Protein AF-0000000078754681 (afdb_homodimer)

Secondary structure (DSSP, 8-state):
-HHHHHHHHHGGGGGG-EEEEEEEEEEEEEETTEEEEEEEEEEEEEEEEEEEEETTTEEEEEEEEEEEEEETTT--EEEEEEEEEEEETTTTEEEEEEEETTTEEEEEEEEEEEETTEEEEEEEEETT-SSSSEEE-HHHHHHEEEEEEEEEEEEETTEEEEEEEEEEEETTEEEEEEEEEEEEEE-/-HHHHHHHHHGGGGGG-EEEEEEEEEEEEEETTEEEEEEEEEEEEEEEEEEEEETTTEEEEEEEEEEEEEETTT--EEEEEEEEEEEETTTTEEEEEEEETTTEEEEEEEEEEEETTEEEEEEEEETT-SSSSEEE-HHHHHHEEEEEEEEEEEEETTEEEEEEEEEEEETTEEEEEEEEEEEEEE-

Solvent-accessible surface area (backbone atoms only — not comparable to full-atom values): 18554 Å² total; per-residue (Å²): 107,74,62,59,51,44,40,65,66,44,44,83,53,37,79,62,54,42,44,31,39,30,68,67,26,55,44,71,42,87,43,100,90,45,74,48,79,43,55,24,34,35,40,38,40,26,42,88,71,47,71,37,70,49,82,87,73,45,56,30,32,30,32,36,37,39,40,44,31,20,33,63,89,78,59,47,73,77,46,54,38,37,37,36,45,36,37,25,76,92,79,53,39,26,38,39,37,42,37,38,68,75,51,39,36,40,32,23,42,38,39,63,47,76,58,89,69,31,35,38,36,41,35,40,21,29,48,86,35,80,32,33,15,57,40,31,33,65,66,34,59,73,49,47,24,64,46,32,36,38,36,40,38,39,35,48,75,60,34,37,34,38,41,38,34,40,22,25,32,39,91,89,35,72,60,40,75,43,65,48,48,42,53,26,32,58,112,107,74,62,59,50,44,40,65,66,44,44,84,54,39,78,63,52,42,45,31,40,27,66,69,26,57,44,70,42,89,43,100,90,46,76,47,79,44,56,25,34,36,40,37,40,27,43,87,72,47,70,37,71,48,84,87,74,44,57,30,31,31,32,37,37,39,38,43,31,21,32,63,90,78,60,48,74,79,45,54,37,37,38,35,44,33,35,26,75,92,79,53,39,26,37,40,37,41,39,40,68,75,52,38,35,39,32,22,43,37,39,64,48,77,58,89,68,31,35,38,37,41,35,39,21,28,50,86,36,81,32,33,15,55,41,30,33,64,65,34,59,74,49,45,23,63,47,33,38,38,37,40,38,38,34,48,75,60,34,36,36,40,41,38,34,39,21,26,31,36,91,90,35,72,60,41,76,44,68,48,49,42,52,26,32,58,111

Sequence (374 aa):
MAESNDKEFFGPLYPLIGVWQGDNGMDVSPEPDGEEMSPYFETITIAPVGDATNAEEQTLVCVSYTQVVSRKSTGQVFHHQIGYFYFEKKTGEVLYSLTIPRAVSVLAKGKATVSGSKTEISVHADAADKNYGILESSFMSAKASTRAFDMKLNVDGDTMSYSMTTSVDIYGKKSFAHTDENSLKRKMAESNDKEFFGPLYPLIGVWQGDNGMDVSPEPDGEEMSPYFETITIAPVGDATNAEEQTLVCVSYTQVVSRKSTGQVFHHQIGYFYFEKKTGEVLYSLTIPRAVSVLAKGKATVSGSKTEISVHADAADKNYGILESSFMSAKASTRAFDMKLNVDGDTMSYSMTTSVDIYGKKSFAHTDENSLKRK

Foldseek 3Di:
DVLVVQCVQQPLCSLVAAKKKFFAWWFWDDDPVGTDIFTKIKIKHKHF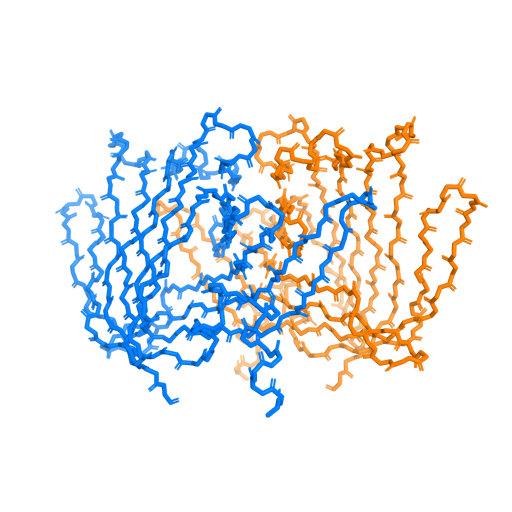DAWDDDPVPWIKGKIKMKMWIATPVPRHTDWIKIWMWIATPVVQKIWIWIDTPQFKIFIWIDHWDDDPQKIKTKTKAACPDPHGYMGGDPVCVVAKPWGMKIKIWMDHRFKIKMKIWTQIDHPNDGRDIGIIITMIGGD/DVLVVQCVQQPLCSLVAAKKKFFAWWFWDDDPVGTDIFTKIKIKHKHFDAWDDDPNPWIKGKIKMKMWIATPVPRHTDWIKIWMWIATPVVQKIWIWIDTPQFKIFIWIDHWDDDPQKIKTKTKAACPDPHGYMGGDPVCVVAKPWGMKIKIWMDHRFKIKMKIWTQIDHPNDGRDIGIIITMIGGD

Nearest PDB structures (foldseek):
  3ia8-assembly1_A  TM=8.419E-01  e=2.486E-06  Homo sapiens
  2y0k-assembly1_A  TM=2.309E-01  e=1.081E+00  Pseudomonas aeruginosa PAO1
  3ia8-assembly1_A  TM=8.418E-01  e=2.438E-06  Homo sapiens
  3szd-assembly2_A  TM=2.457E-01  e=7.430E-01  Pseudomonas aeruginosa
  2y0k-assembly1_A  TM=2.311E-01  e=1.231E+00  Pseudomonas aeruginosa PAO1

Organism: Turneriella parva (strain ATCC BAA-1111 / DSM 21527 / NCTC 11395 / H) (NCBI:txid869212)

Radius of gyration: 20.2 Å; Cα contacts (8 Å, |Δi|>4): 1062; chains: 2; bounding box: 53×46×46 Å

InterPro domains:
  IPR012674 Calycin [G3DSA:2.40.128.20] (7-187)
  IPR012674 Calycin [SSF50814] (9-186)
  IPR014878 THAP4-like, heme-binding domain [PF08768] (11-186)

Structure (mmCIF, N/CA/C/O backbone):
data_AF-0000000078754681-model_v1
#
loop_
_entity.id
_entity.type
_entity.pdbx_description
1 polymer 'THAP4-like heme-binding beta-barrel domain-containing protein'
#
loop_
_atom_site.group_PDB
_atom_site.id
_atom_site.type_symbol
_atom_site.label_atom_id
_atom_site.label_alt_id
_atom_site.label_comp_id
_atom_site.label_asym_id
_atom_site.label_entity_id
_atom_site.label_seq_id
_atom_site.pdbx_PDB_ins_code
_atom_site.Cartn_x
_atom_site.Cartn_y
_atom_site.Cartn_z
_atom_site.occupancy
_atom_site.B_iso_or_equiv
_atom_site.auth_seq_id
_atom_site.auth_comp_id
_atom_site.auth_asym_id
_atom_site.auth_atom_id
_atom_site.pdbx_PDB_model_num
ATOM 1 N N . MET A 1 1 ? 27.781 0.712 16.672 1 45.44 1 MET A N 1
ATOM 2 C CA . MET A 1 1 ? 28.156 0.209 15.352 1 45.44 1 MET A CA 1
ATOM 3 C C . MET A 1 1 ? 26.906 -0.102 14.531 1 45.44 1 MET A C 1
ATOM 5 O O . MET A 1 1 ? 26.781 0.361 13.391 1 45.44 1 MET A O 1
ATOM 9 N N . ALA A 1 2 ? 25.938 -0.982 14.914 1 60 2 ALA A N 1
ATOM 10 C CA . ALA A 1 2 ? 24.719 -1.343 14.188 1 60 2 ALA A CA 1
ATOM 11 C C . ALA A 1 2 ? 23.875 -0.107 13.883 1 60 2 ALA A C 1
ATOM 13 O O . ALA A 1 2 ? 23.422 0.076 12.75 1 60 2 ALA A O 1
ATOM 14 N N . GLU A 1 3 ? 23.922 0.791 14.875 1 74.12 3 GLU A N 1
ATOM 15 C CA . GLU A 1 3 ? 23.125 2.008 14.703 1 74.12 3 GLU A CA 1
ATOM 16 C C . GLU A 1 3 ? 23.75 2.912 13.633 1 74.12 3 GLU A C 1
ATOM 18 O O . GLU A 1 3 ? 23.031 3.486 12.812 1 74.12 3 GLU A O 1
ATOM 23 N N . SER A 1 4 ? 25.031 3.107 13.703 1 77 4 SER A N 1
ATOM 24 C CA . SER A 1 4 ? 25.703 3.955 12.727 1 77 4 SER A CA 1
ATOM 25 C C . SER A 1 4 ? 25.531 3.408 11.312 1 77 4 SER A C 1
ATOM 27 O O . SER A 1 4 ? 25.328 4.172 10.367 1 77 4 SER A O 1
ATOM 29 N N . ASN A 1 5 ? 25.547 2.174 11.227 1 86.12 5 ASN A N 1
ATOM 30 C CA . ASN A 1 5 ? 25.375 1.53 9.93 1 86.12 5 ASN A CA 1
ATOM 31 C C . ASN A 1 5 ? 23.953 1.704 9.398 1 86.12 5 ASN A C 1
ATOM 33 O O . ASN A 1 5 ? 23.75 1.947 8.203 1 86.12 5 ASN A O 1
ATOM 37 N N . ASP A 1 6 ? 23.047 1.679 10.32 1 90.62 6 ASP A N 1
ATOM 38 C CA . ASP A 1 6 ? 21.656 1.87 9.906 1 90.62 6 ASP A CA 1
ATOM 39 C C . ASP A 1 6 ? 21.406 3.312 9.477 1 90.62 6 ASP A C 1
ATOM 41 O O . ASP A 1 6 ? 20.703 3.555 8.492 1 90.62 6 ASP A O 1
ATOM 45 N N . LYS A 1 7 ? 22.016 4.227 10.242 1 92.31 7 LYS A N 1
ATOM 46 C CA . LYS A 1 7 ? 21.859 5.637 9.906 1 92.31 7 LYS A CA 1
ATOM 47 C C . LYS A 1 7 ? 22.391 5.934 8.508 1 92.31 7 LYS A C 1
ATOM 49 O O . LYS A 1 7 ? 21.766 6.664 7.738 1 92.31 7 LYS A O 1
ATOM 54 N N . GLU A 1 8 ? 23.516 5.391 8.227 1 93.19 8 GLU A N 1
ATOM 55 C CA . GLU A 1 8 ? 24.109 5.582 6.906 1 93.19 8 GLU A CA 1
ATOM 56 C C . GLU A 1 8 ? 23.297 4.871 5.828 1 93.19 8 GLU A C 1
ATOM 58 O O . GLU A 1 8 ? 23.125 5.398 4.727 1 93.19 8 GLU A O 1
ATOM 63 N N . PHE A 1 9 ? 22.828 3.734 6.156 1 96.06 9 PHE A N 1
ATOM 64 C CA . PHE A 1 9 ? 22.109 2.902 5.195 1 96.06 9 PHE A CA 1
ATOM 65 C C . PHE A 1 9 ? 20.781 3.535 4.816 1 96.06 9 PHE A C 1
ATOM 67 O O . PHE A 1 9 ? 20.469 3.678 3.631 1 96.06 9 PHE A O 1
ATOM 74 N N . PHE A 1 10 ? 20.062 4.039 5.773 1 97.69 10 PHE A N 1
ATOM 75 C CA . PHE A 1 10 ? 18.703 4.508 5.527 1 97.69 10 PHE A CA 1
ATOM 76 C C . PHE A 1 10 ? 18.688 6 5.219 1 97.69 10 PHE A C 1
ATOM 78 O O . PHE A 1 10 ? 17.688 6.531 4.73 1 97.69 10 PHE A O 1
ATOM 85 N N . GLY A 1 11 ? 19.797 6.684 5.5 1 96.5 11 GLY A N 1
ATOM 86 C CA . GLY A 1 11 ? 19.844 8.117 5.25 1 96.5 11 GLY A CA 1
ATOM 87 C C . GLY A 1 11 ? 18.734 8.875 5.953 1 96.5 11 GLY A C 1
ATOM 88 O O . GLY A 1 11 ? 18.531 8.711 7.16 1 96.5 11 GLY A O 1
ATOM 89 N N . PRO A 1 12 ? 18.062 9.773 5.215 1 98 12 PRO A N 1
ATOM 90 C CA . PRO A 1 12 ? 17.031 10.617 5.84 1 98 12 PRO A CA 1
ATOM 91 C C . PRO A 1 12 ? 15.852 9.805 6.371 1 98 12 PRO A C 1
ATOM 93 O O . PRO A 1 12 ? 15.016 10.344 7.105 1 98 12 PRO A O 1
ATOM 96 N N . LEU A 1 13 ? 15.711 8.594 5.996 1 98.38 13 LEU A N 1
ATOM 97 C CA . LEU A 1 13 ? 14.586 7.777 6.445 1 98.38 13 LEU A CA 1
ATOM 98 C C . LEU A 1 13 ? 14.844 7.219 7.84 1 98.38 13 LEU A C 1
ATOM 100 O O . LEU A 1 13 ? 13.906 6.777 8.516 1 98.38 13 LEU A O 1
ATOM 104 N N . TYR A 1 14 ? 16.047 7.219 8.281 1 97.25 14 TYR A N 1
ATOM 105 C CA . TYR A 1 14 ? 16.438 6.543 9.508 1 97.25 14 TYR A CA 1
ATOM 106 C C . TYR A 1 14 ? 15.672 7.098 10.703 1 97.25 14 TYR A C 1
ATOM 108 O O . TYR A 1 14 ? 15.109 6.34 11.5 1 97.25 14 TYR A O 1
ATOM 116 N N . PRO A 1 15 ? 15.594 8.438 10.836 1 97.5 15 PRO A N 1
ATOM 117 C CA . PRO A 1 15 ? 14.914 8.961 12.023 1 97.5 15 PRO A CA 1
ATOM 118 C C . PRO A 1 15 ? 13.43 8.625 12.055 1 97.5 15 PRO A C 1
ATOM 120 O O . PRO A 1 15 ? 12.781 8.75 13.094 1 97.5 15 PRO A O 1
ATOM 123 N N . LEU A 1 16 ? 12.836 8.242 10.953 1 98.31 16 LEU A N 1
ATOM 124 C CA . LEU A 1 16 ? 11.414 7.941 10.867 1 98.31 16 LEU A CA 1
ATOM 125 C C . LEU A 1 16 ? 11.102 6.602 11.531 1 98.31 16 LEU A C 1
ATOM 127 O O . LEU A 1 16 ? 9.969 6.359 11.945 1 98.31 16 LEU A O 1
ATOM 131 N N . ILE A 1 17 ? 12.047 5.723 11.539 1 98.19 17 ILE A N 1
ATOM 132 C CA . ILE A 1 17 ? 11.828 4.336 11.938 1 98.19 17 ILE A CA 1
ATOM 133 C C . ILE A 1 17 ? 11.406 4.277 13.398 1 98.19 17 ILE A C 1
ATOM 135 O O . ILE A 1 17 ? 12.055 4.867 14.266 1 98.19 17 ILE A O 1
ATOM 139 N N . GLY A 1 18 ? 10.312 3.572 13.625 1 98.38 18 GLY A N 1
ATOM 140 C CA . GLY A 1 18 ? 9.766 3.432 14.969 1 98.38 18 GLY A CA 1
ATOM 141 C C . GLY A 1 18 ? 8.25 3.508 15.008 1 98.38 18 GLY A C 1
ATOM 142 O O . GLY A 1 18 ? 7.594 3.41 13.969 1 98.38 18 GLY A O 1
ATOM 143 N N . VAL A 1 19 ? 7.719 3.531 16.188 1 98.81 19 VAL A N 1
ATOM 144 C CA . VAL A 1 19 ? 6.281 3.664 16.422 1 98.81 19 VAL A CA 1
ATOM 145 C C . VAL A 1 19 ? 5.977 5.055 16.984 1 98.81 19 VAL A C 1
ATOM 147 O O . VAL A 1 19 ? 6.609 5.5 17.938 1 98.81 19 VAL A O 1
ATOM 150 N N . TRP A 1 20 ? 5.062 5.742 16.344 1 98.75 20 TRP A N 1
ATOM 151 C CA . TRP A 1 20 ? 4.672 7.105 16.688 1 98.75 20 TRP A CA 1
ATOM 152 C C . TRP A 1 20 ? 3.195 7.164 17.062 1 98.75 20 TRP A C 1
ATOM 154 O O . TRP A 1 20 ? 2.35 6.566 16.391 1 98.75 20 TRP A O 1
ATOM 164 N N . GLN A 1 21 ? 2.949 7.855 18.125 1 98.25 21 GLN A N 1
ATOM 165 C CA . GLN A 1 21 ? 1.566 7.992 18.562 1 98.25 21 GLN A CA 1
ATOM 166 C C . GLN A 1 21 ? 1.214 9.453 18.828 1 98.25 21 GLN A C 1
ATOM 168 O O . GLN A 1 21 ? 2.051 10.219 19.297 1 98.25 21 GLN A O 1
ATOM 173 N N . GLY A 1 22 ? 0.042 9.766 18.453 1 96.12 22 GLY A N 1
ATOM 174 C CA . GLY A 1 22 ? -0.466 11.109 18.688 1 96.12 22 GLY A CA 1
ATOM 175 C C . GLY A 1 22 ? -1.966 11.148 18.906 1 96.12 22 GLY A C 1
ATOM 176 O O . GLY A 1 22 ? -2.699 10.305 18.391 1 96.12 22 GLY A O 1
ATOM 177 N N . ASP A 1 23 ? -2.379 12.141 19.688 1 92.31 23 ASP A N 1
ATOM 178 C CA . ASP A 1 23 ? -3.799 12.305 19.984 1 92.31 23 ASP A CA 1
ATOM 179 C C . ASP A 1 23 ? -4.254 13.734 19.734 1 92.31 23 ASP A C 1
ATOM 181 O O . ASP A 1 23 ? -5.285 14.164 20.25 1 92.31 23 ASP A O 1
ATOM 185 N N . ASN A 1 24 ? -3.533 14.422 19 1 89.56 24 ASN A N 1
ATOM 186 C CA . ASN A 1 24 ? -3.855 15.828 18.781 1 89.56 24 ASN A CA 1
ATOM 187 C C . ASN A 1 24 ? -4.523 16.047 17.422 1 89.56 24 ASN A C 1
ATOM 189 O O . ASN A 1 24 ? -4.758 17.172 17.016 1 89.56 24 ASN A O 1
ATOM 193 N N . GLY A 1 25 ? -4.789 14.984 16.703 1 88.19 25 GLY A N 1
ATOM 194 C CA . GLY A 1 25 ? -5.398 15.125 15.391 1 88.19 25 GLY A CA 1
ATOM 195 C C . GLY A 1 25 ? -6.875 15.461 15.453 1 88.19 25 GLY A C 1
ATOM 196 O O . GLY A 1 25 ? -7.57 15.062 16.391 1 88.19 25 GLY A O 1
ATOM 197 N N . MET A 1 26 ? -7.289 16.297 14.5 1 87.56 26 MET A N 1
ATOM 198 C CA . MET A 1 26 ? -8.688 16.656 14.297 1 87.56 26 MET A CA 1
ATOM 199 C C . MET A 1 26 ? -9.109 16.406 12.852 1 87.56 26 MET A C 1
ATOM 201 O O . MET A 1 26 ? -8.547 17 11.922 1 87.56 26 MET A O 1
ATOM 205 N N . ASP A 1 27 ? -10.078 15.523 12.703 1 85.62 27 ASP A N 1
ATOM 206 C CA . ASP A 1 27 ? -10.586 15.211 11.367 1 85.62 27 ASP A CA 1
ATOM 207 C C . ASP A 1 27 ? -11.703 16.172 10.969 1 85.62 27 ASP A C 1
ATOM 209 O O . ASP A 1 27 ? -12.703 16.297 11.68 1 85.62 27 ASP A O 1
ATOM 213 N N . VAL A 1 28 ? -11.492 16.906 9.938 1 80 28 VAL A N 1
ATOM 214 C CA . VAL A 1 28 ? -12.516 17.781 9.375 1 80 28 VAL A CA 1
ATOM 215 C C . VAL A 1 28 ? -13.031 17.203 8.062 1 80 28 VAL A C 1
ATOM 217 O O . VAL A 1 28 ? -12.297 17.156 7.07 1 80 28 VAL A O 1
ATOM 220 N N . SER A 1 29 ? -14.258 16.641 8.086 1 74.94 29 SER A N 1
ATOM 221 C CA . SER A 1 29 ? -14.797 16 6.895 1 74.94 29 SER A CA 1
ATOM 222 C C . SER A 1 29 ? -15.938 16.812 6.297 1 74.94 29 SER A C 1
ATOM 224 O O . SER A 1 29 ? -16.781 17.344 7.027 1 74.94 29 SER A O 1
ATOM 226 N N . PRO A 1 30 ? -15.844 16.938 4.926 1 73.75 30 PRO A N 1
ATOM 227 C CA . PRO A 1 30 ? -16.984 17.609 4.285 1 73.75 30 PRO A CA 1
ATOM 228 C C . PRO A 1 30 ? -18.266 16.781 4.348 1 73.75 30 PRO A C 1
ATOM 230 O O . PRO A 1 30 ? -18.219 15.555 4.215 1 73.75 30 PRO A O 1
ATOM 233 N N . GLU A 1 31 ? -19.312 17.406 4.816 1 71.19 31 GLU A N 1
ATOM 234 C CA . GLU A 1 31 ? -20.672 16.844 4.766 1 71.19 31 GLU A CA 1
ATOM 235 C C . GLU A 1 31 ? -21.562 17.672 3.85 1 71.19 31 GLU A C 1
ATOM 237 O O . GLU A 1 31 ? -21.312 18.844 3.609 1 71.19 31 GLU A O 1
ATOM 242 N N . PRO A 1 32 ? -22.578 17 3.205 1 70 32 PRO A N 1
ATOM 243 C CA . PRO A 1 32 ? -23.5 17.766 2.369 1 70 32 PRO A CA 1
ATOM 244 C C . PRO A 1 32 ? -23.984 19.047 3.057 1 70 32 PRO A C 1
ATOM 246 O O . PRO A 1 32 ? -24.156 20.078 2.402 1 70 32 PRO A O 1
ATOM 249 N N . ASP A 1 33 ? -24.188 18.922 4.305 1 71 33 ASP A N 1
ATOM 250 C CA . ASP A 1 33 ? -24.781 20.062 5.012 1 71 33 ASP A CA 1
ATOM 251 C C . ASP A 1 33 ? -23.75 20.719 5.938 1 71 33 ASP A C 1
ATOM 253 O O . ASP A 1 33 ? -24.125 21.375 6.91 1 71 33 ASP A O 1
ATOM 257 N N . GLY A 1 34 ? -22.469 20.562 5.656 1 72.06 34 GLY A N 1
ATOM 258 C CA . GLY A 1 34 ? -21.5 21.203 6.535 1 72.06 34 GLY A CA 1
ATOM 259 C C . GLY A 1 34 ? -20.219 20.406 6.707 1 72.06 34 GLY A C 1
ATOM 260 O O . GLY A 1 34 ? -19.734 19.797 5.754 1 72.06 34 GLY A O 1
ATOM 261 N N . GLU A 1 35 ? -19.547 20.812 7.883 1 73.19 35 GLU A N 1
ATOM 262 C CA . GLU A 1 35 ? -18.328 20.125 8.258 1 73.19 35 GLU A CA 1
ATOM 263 C C . GLU A 1 35 ? -18.484 19.422 9.609 1 73.19 35 GLU A C 1
ATOM 265 O O . GLU A 1 35 ? -19.25 19.875 10.461 1 73.19 35 GLU A O 1
ATOM 270 N N . GLU A 1 36 ? -18.016 18.219 9.719 1 78.19 36 GLU A N 1
ATOM 271 C CA . GLU A 1 36 ? -17.938 17.5 10.984 1 78.19 36 GLU A CA 1
ATOM 272 C C . GLU A 1 36 ? -16.5 17.406 11.492 1 78.19 36 GLU A C 1
ATOM 274 O O . GLU A 1 36 ? -15.586 17.172 10.711 1 78.19 36 GLU A O 1
ATOM 279 N N . MET A 1 37 ? -16.281 17.812 12.766 1 82 37 MET A N 1
ATOM 280 C CA . MET A 1 37 ? -14.969 17.719 13.398 1 82 37 MET A CA 1
ATOM 281 C C . MET A 1 37 ? -14.945 16.594 14.422 1 82 37 MET A C 1
ATOM 283 O O . MET A 1 37 ? -15.859 16.469 15.242 1 82 37 MET A O 1
ATOM 287 N N . SER A 1 38 ? -13.961 15.734 14.289 1 86.38 38 SER A N 1
ATOM 288 C CA . SER A 1 38 ? -13.836 14.625 15.227 1 86.38 38 SER A CA 1
ATOM 289 C C . SER A 1 38 ? -12.383 14.414 15.641 1 86.38 38 SER A C 1
ATOM 291 O O . SER A 1 38 ? -11.516 14.18 14.789 1 86.38 38 SER A O 1
ATOM 293 N N . PRO A 1 39 ? -12.172 14.539 16.984 1 91 39 PRO A N 1
ATOM 294 C CA . PRO A 1 39 ? -10.812 14.227 17.422 1 91 39 PRO A CA 1
ATOM 295 C C . PRO A 1 39 ? -10.445 12.758 17.219 1 91 39 PRO A C 1
ATOM 297 O O . PRO A 1 39 ? -11.305 11.883 17.297 1 91 39 PRO A O 1
ATOM 300 N N . TYR A 1 40 ? -9.219 12.547 16.906 1 94.81 40 TYR A N 1
ATOM 301 C CA . TYR A 1 40 ? -8.805 11.164 16.688 1 94.81 40 TYR A CA 1
ATOM 302 C C . TYR A 1 40 ? -7.43 10.906 17.297 1 94.81 40 TYR A C 1
ATOM 304 O O . TYR A 1 40 ? -6.672 11.844 17.562 1 94.81 40 TYR A O 1
ATOM 312 N N . PHE A 1 41 ? -7.219 9.656 17.688 1 95.62 41 PHE A N 1
ATOM 313 C CA . PHE A 1 41 ? -5.926 9.086 18.047 1 95.62 41 PHE A CA 1
ATOM 314 C C . PHE A 1 41 ? -5.312 8.352 16.859 1 95.62 41 PHE A C 1
ATOM 316 O O . PHE A 1 41 ? -6.027 7.738 16.062 1 95.62 41 PHE A O 1
ATOM 323 N N . GLU A 1 42 ? -3.963 8.516 16.781 1 97.31 42 GLU A N 1
ATOM 324 C CA . GLU A 1 42 ? -3.355 7.805 15.656 1 97.31 42 GLU A CA 1
ATOM 325 C C . GLU A 1 42 ? -2.035 7.156 16.062 1 97.31 42 GLU A C 1
ATOM 327 O O . GLU A 1 42 ? -1.367 7.621 16.984 1 97.31 42 GLU A O 1
ATOM 332 N N . THR A 1 43 ? -1.737 6.043 15.469 1 98.31 43 THR A N 1
ATOM 333 C CA . THR A 1 43 ? -0.454 5.352 15.523 1 98.31 43 THR A CA 1
ATOM 334 C C . THR A 1 43 ? 0.132 5.188 14.125 1 98.31 43 THR A C 1
ATOM 336 O O . THR A 1 43 ? -0.555 4.734 13.211 1 98.31 43 THR A O 1
ATOM 339 N N . ILE A 1 44 ? 1.328 5.621 13.93 1 98.62 44 ILE A N 1
ATOM 340 C CA . ILE A 1 44 ? 2.104 5.355 12.727 1 98.62 44 ILE A CA 1
ATOM 341 C C . ILE A 1 44 ? 3.27 4.426 13.055 1 98.62 44 ILE A C 1
ATOM 343 O O . ILE A 1 44 ? 4.062 4.707 13.953 1 98.62 44 ILE A O 1
ATOM 347 N N . THR A 1 45 ? 3.332 3.346 12.43 1 98.88 45 THR A N 1
ATOM 348 C CA . THR A 1 45 ? 4.445 2.41 12.555 1 98.88 45 THR A CA 1
ATOM 349 C C . THR A 1 45 ? 5.301 2.41 11.297 1 98.88 45 THR A C 1
ATOM 351 O O . THR A 1 45 ? 4.793 2.166 10.195 1 98.88 45 THR A O 1
ATOM 354 N N . ILE A 1 46 ? 6.566 2.668 11.43 1 98.81 46 ILE A N 1
ATOM 355 C CA . ILE A 1 46 ? 7.523 2.67 10.32 1 98.81 46 ILE A CA 1
ATOM 356 C C . ILE A 1 46 ? 8.617 1.639 10.586 1 98.81 46 ILE A C 1
ATOM 358 O O . ILE A 1 46 ? 9.281 1.682 11.625 1 98.81 46 ILE A O 1
ATOM 362 N N . ALA A 1 47 ? 8.797 0.744 9.656 1 98.5 47 ALA A N 1
ATOM 363 C CA . ALA A 1 47 ? 9.695 -0.386 9.859 1 98.5 47 ALA A CA 1
ATOM 364 C C . ALA A 1 47 ? 10.672 -0.533 8.695 1 98.5 47 ALA A C 1
ATOM 366 O O . ALA A 1 47 ? 10.312 -0.275 7.543 1 98.5 47 ALA A O 1
ATOM 367 N N . PRO A 1 48 ? 11.891 -1.018 9.023 1 97.81 48 PRO A N 1
ATOM 368 C CA . PRO A 1 48 ? 12.859 -1.257 7.949 1 97.81 48 PRO A CA 1
ATOM 369 C C . PRO A 1 48 ? 12.406 -2.35 6.984 1 97.81 48 PRO A C 1
ATOM 371 O O . PRO A 1 48 ? 11.836 -3.359 7.41 1 97.81 48 PRO A O 1
ATOM 374 N N . VAL A 1 49 ? 12.547 -2.148 5.691 1 97.5 49 VAL A N 1
ATOM 375 C CA . VAL A 1 49 ? 12.336 -3.158 4.66 1 97.5 49 VAL A CA 1
ATOM 376 C C . VAL A 1 49 ? 13.672 -3.576 4.059 1 97.5 49 VAL A C 1
ATOM 378 O O . VAL A 1 49 ? 13.977 -4.77 3.965 1 97.5 49 VAL A O 1
ATOM 381 N N . GLY A 1 50 ? 14.492 -2.625 3.699 1 96.06 50 GLY A N 1
ATOM 382 C CA . GLY A 1 50 ? 15.789 -2.857 3.072 1 96.06 50 GLY A CA 1
ATOM 383 C C . GLY A 1 50 ? 15.945 -2.137 1.747 1 96.06 50 GLY A C 1
ATOM 384 O O . GLY A 1 50 ? 15.398 -1.049 1.556 1 96.06 50 GLY A O 1
ATOM 385 N N . ASP A 1 51 ? 16.797 -2.666 0.917 1 96.19 51 ASP A N 1
ATOM 386 C CA . ASP A 1 51 ? 17 -2.043 -0.385 1 96.19 51 ASP A CA 1
ATOM 387 C C . ASP A 1 51 ? 16.547 -2.959 -1.515 1 96.19 51 ASP A C 1
ATOM 389 O O . ASP A 1 51 ? 16.328 -4.152 -1.302 1 96.19 51 ASP A O 1
ATOM 393 N N . ALA A 1 52 ? 16.203 -2.381 -2.59 1 95.62 52 ALA A N 1
ATOM 394 C CA . ALA A 1 52 ? 15.891 -3.086 -3.83 1 95.62 52 ALA A CA 1
ATOM 395 C C . ALA A 1 52 ? 16.594 -2.441 -5.02 1 95.62 52 ALA A C 1
ATOM 397 O O . ALA A 1 52 ? 16.656 -1.213 -5.121 1 95.62 52 ALA A O 1
ATOM 398 N N . THR A 1 53 ? 17.078 -3.297 -5.859 1 94.38 53 THR A N 1
ATOM 399 C CA . THR A 1 53 ? 17.719 -2.809 -7.074 1 94.38 53 THR A CA 1
ATOM 400 C C . THR A 1 53 ? 16.797 -2.945 -8.273 1 94.38 53 THR A C 1
ATOM 402 O O . THR A 1 53 ? 16.25 -4.027 -8.531 1 94.38 53 THR A O 1
ATOM 405 N N . ASN A 1 54 ? 16.625 -1.819 -8.961 1 95.62 54 ASN A N 1
ATOM 406 C CA . ASN A 1 54 ? 15.805 -1.778 -10.164 1 95.62 54 ASN A CA 1
ATOM 407 C C . ASN A 1 54 ? 16.656 -1.823 -11.43 1 95.62 54 ASN A C 1
ATOM 409 O O . ASN A 1 54 ? 17.547 -0.984 -11.617 1 95.62 54 ASN A O 1
ATOM 413 N N . ALA A 1 55 ? 16.484 -2.861 -12.211 1 93.38 55 ALA A N 1
ATOM 414 C CA . ALA A 1 55 ? 17.094 -3.018 -13.531 1 93.38 55 ALA A CA 1
ATOM 415 C C . ALA A 1 55 ? 18.609 -2.912 -13.438 1 93.38 55 ALA A C 1
ATOM 417 O O . ALA A 1 55 ? 19.25 -2.299 -14.297 1 93.38 55 ALA A O 1
ATOM 418 N N . GLU A 1 56 ? 19.141 -3.309 -12.359 1 91.19 56 GLU A N 1
ATOM 419 C CA . GLU A 1 56 ? 20.578 -3.361 -12.109 1 91.19 56 GLU A CA 1
ATOM 420 C C . GLU A 1 56 ? 21.188 -1.964 -12.141 1 91.19 56 GLU A C 1
ATOM 422 O O . GLU A 1 56 ? 22.406 -1.817 -12.312 1 91.19 56 GLU A O 1
ATOM 427 N N . GLU A 1 57 ? 20.438 -0.918 -12.039 1 95.56 57 GLU A N 1
ATOM 428 C CA . GLU A 1 57 ? 20.953 0.437 -12.211 1 95.56 57 GLU A CA 1
ATOM 429 C C . GLU A 1 57 ? 20.547 1.332 -11.039 1 95.56 57 GLU A C 1
ATOM 431 O O . GLU A 1 57 ? 21.359 2.123 -10.555 1 95.56 57 GLU A O 1
ATOM 436 N N . GLN A 1 58 ? 19.328 1.243 -10.617 1 97.81 58 GLN A N 1
ATOM 437 C CA . GLN A 1 58 ? 18.828 2.068 -9.516 1 97.81 58 GLN A CA 1
ATOM 438 C C . GLN A 1 58 ? 18.719 1.259 -8.234 1 97.81 58 GLN A C 1
ATOM 440 O O . GLN A 1 58 ? 18.25 0.115 -8.25 1 97.81 58 GLN A O 1
ATOM 445 N N . THR A 1 59 ? 19.141 1.826 -7.133 1 98 59 THR A N 1
ATOM 446 C CA . THR A 1 59 ? 18.922 1.225 -5.82 1 98 59 THR A CA 1
ATOM 447 C C . THR A 1 59 ? 18.047 2.133 -4.953 1 98 59 THR A C 1
ATOM 449 O O . THR A 1 59 ? 18.375 3.307 -4.758 1 98 59 THR A O 1
ATOM 452 N N . LEU A 1 60 ? 16.969 1.606 -4.484 1 98.56 60 LEU A N 1
ATOM 453 C CA . LEU A 1 60 ? 16.109 2.291 -3.535 1 98.56 60 LEU A CA 1
ATOM 454 C C . LEU A 1 60 ? 16.203 1.66 -2.15 1 98.56 60 LEU A C 1
ATOM 456 O O . LEU A 1 60 ? 16.141 0.437 -2.014 1 98.56 60 LEU A O 1
ATOM 460 N N . VAL A 1 61 ? 16.453 2.498 -1.14 1 98.44 61 VAL A N 1
ATOM 461 C CA . VAL A 1 61 ? 16.297 2.104 0.257 1 98.44 61 VAL A CA 1
ATOM 462 C C . VAL A 1 61 ? 14.867 2.393 0.719 1 98.44 61 VAL A C 1
ATOM 464 O O . VAL A 1 61 ? 14.32 3.465 0.445 1 98.44 61 VAL A O 1
ATOM 467 N N . CYS A 1 62 ? 14.281 1.395 1.468 1 98.5 62 CYS A N 1
ATOM 468 C CA . CYS A 1 62 ? 12.852 1.53 1.718 1 98.5 62 CYS A CA 1
ATOM 469 C C . CYS A 1 62 ? 12.516 1.214 3.172 1 98.5 62 CYS A C 1
ATOM 471 O O . CYS A 1 62 ? 13.156 0.359 3.787 1 98.5 62 CYS A O 1
ATOM 473 N N . VAL A 1 63 ? 11.578 1.987 3.705 1 98.81 63 VAL A N 1
ATOM 474 C CA . VAL A 1 63 ? 10.859 1.636 4.926 1 98.81 63 VAL A CA 1
ATOM 475 C C . VAL A 1 63 ? 9.367 1.557 4.641 1 98.81 63 VAL A C 1
ATOM 477 O O . VAL A 1 63 ? 8.844 2.291 3.795 1 98.81 63 VAL A O 1
ATOM 480 N N . SER A 1 64 ? 8.672 0.609 5.273 1 98.81 64 SER A N 1
ATOM 481 C CA . SER A 1 64 ? 7.215 0.519 5.191 1 98.81 64 SER A CA 1
ATOM 482 C C . SER A 1 64 ? 6.551 1.312 6.312 1 98.81 64 SER A C 1
ATOM 484 O O . SER A 1 64 ? 7.18 1.604 7.332 1 98.81 64 SER A O 1
ATOM 486 N N . TYR A 1 65 ? 5.344 1.688 6.152 1 98.69 65 TYR A N 1
ATOM 487 C CA . TYR A 1 65 ? 4.613 2.311 7.25 1 98.69 65 TYR A CA 1
ATOM 488 C C . TYR A 1 65 ? 3.143 1.907 7.227 1 98.69 65 TYR A C 1
ATOM 490 O O . TYR A 1 65 ? 2.611 1.537 6.176 1 98.69 65 TYR A O 1
ATOM 498 N N . THR A 1 66 ? 2.512 1.891 8.328 1 98.62 66 THR A N 1
ATOM 499 C CA . THR A 1 66 ? 1.077 1.76 8.562 1 98.62 66 THR A CA 1
ATOM 500 C C . THR A 1 66 ? 0.575 2.877 9.477 1 98.62 66 THR A C 1
ATOM 502 O O . THR A 1 66 ? 1.18 3.158 10.516 1 98.62 66 THR A O 1
ATOM 505 N N . GLN A 1 67 ? -0.393 3.574 9.047 1 98.56 67 GLN A N 1
ATOM 506 C CA . GLN A 1 67 ? -1.08 4.586 9.844 1 98.56 67 GLN A CA 1
ATOM 507 C C . GLN A 1 67 ? -2.498 4.141 10.195 1 98.56 67 GLN A C 1
ATOM 509 O O . GLN A 1 67 ? -3.291 3.822 9.305 1 98.56 67 GLN A O 1
ATOM 514 N N . VAL A 1 68 ? -2.746 4.027 11.461 1 98.06 68 VAL A N 1
ATOM 515 C CA . VAL A 1 68 ? -4.066 3.672 11.969 1 98.06 68 VAL A CA 1
ATOM 516 C C . VAL A 1 68 ? -4.645 4.836 12.766 1 98.06 68 VAL A C 1
ATOM 518 O O . VAL A 1 68 ? -4.012 5.324 13.703 1 98.06 68 VAL A O 1
ATOM 521 N N . VAL A 1 69 ? -5.82 5.281 12.375 1 96.69 69 VAL A N 1
ATOM 522 C CA . VAL A 1 69 ? -6.469 6.426 13 1 96.69 69 VAL A CA 1
ATOM 523 C C . VAL A 1 69 ? -7.801 5.996 13.609 1 96.69 69 VAL A C 1
ATOM 525 O O . VAL A 1 69 ? -8.633 5.391 12.93 1 96.69 69 VAL A O 1
ATOM 528 N N . SER A 1 70 ? -8 6.305 14.844 1 95.38 70 SER A N 1
ATOM 529 C CA . SER A 1 70 ? -9.188 5.891 15.578 1 95.38 70 SER A CA 1
ATOM 530 C C . SER A 1 70 ? -9.891 7.086 16.219 1 95.38 70 SER A C 1
ATOM 532 O O . SER A 1 70 ? -9.234 8.008 16.703 1 95.38 70 SER A O 1
ATOM 534 N N . ARG A 1 71 ? -11.188 6.984 16.203 1 92.88 71 ARG A N 1
ATOM 535 C CA . ARG A 1 71 ? -11.953 8 16.922 1 92.88 71 ARG A CA 1
ATOM 536 C C . ARG A 1 71 ? -11.703 7.918 18.422 1 92.88 71 ARG A C 1
ATOM 538 O O . ARG A 1 71 ? -11.766 6.836 19.016 1 92.88 71 ARG A O 1
ATOM 545 N N . LYS A 1 72 ? -11.516 9.023 19 1 91.31 72 LYS A N 1
ATOM 546 C CA . LYS A 1 72 ? -11.273 9.031 20.438 1 91.31 72 LYS A CA 1
ATOM 547 C C . LYS A 1 72 ? -12.539 8.641 21.203 1 91.31 72 LYS A C 1
ATOM 549 O O . LYS A 1 72 ? -12.461 7.973 22.234 1 91.31 72 LYS A O 1
ATOM 554 N N . SER A 1 73 ? -13.648 9.023 20.688 1 89.94 73 SER A N 1
ATOM 555 C CA . SER A 1 73 ? -14.922 8.828 21.375 1 89.94 73 SER A CA 1
ATOM 556 C C . SER A 1 73 ? -15.289 7.352 21.453 1 89.94 73 SER A C 1
ATOM 558 O O . SER A 1 73 ? -15.812 6.887 22.469 1 89.94 73 SER A O 1
ATOM 560 N N . THR A 1 74 ? -14.969 6.496 20.453 1 91.06 74 THR A N 1
ATOM 561 C CA . THR A 1 74 ? -15.477 5.129 20.375 1 91.06 74 THR A CA 1
ATOM 562 C C . THR A 1 74 ? -14.328 4.129 20.281 1 91.06 74 THR A C 1
ATOM 564 O O . THR A 1 74 ? -14.523 2.932 20.5 1 91.06 74 THR A O 1
ATOM 567 N N . GLY A 1 75 ? -13.156 4.648 19.875 1 91.31 75 GLY A N 1
ATOM 568 C CA . GLY A 1 75 ? -12.047 3.748 19.609 1 91.31 75 GLY A CA 1
ATOM 569 C C . GLY A 1 75 ? -12.125 3.092 18.25 1 91.31 75 GLY A C 1
ATOM 570 O O . GLY A 1 75 ? -11.227 2.338 17.859 1 91.31 75 GLY A O 1
ATOM 571 N N . GLN A 1 76 ? -13.125 3.438 17.531 1 91.56 76 GLN A N 1
ATOM 572 C CA . GLN A 1 76 ? -13.336 2.824 16.219 1 91.56 76 GLN A CA 1
ATOM 573 C C . GLN A 1 76 ? -12.32 3.34 15.203 1 91.56 76 GLN A C 1
ATOM 575 O O . GLN A 1 76 ? -12.133 4.551 15.07 1 91.56 76 GLN A O 1
ATOM 580 N N . VAL A 1 77 ? -11.695 2.375 14.547 1 93.19 77 VAL A N 1
ATOM 581 C CA . VAL A 1 77 ? -10.797 2.748 13.453 1 93.19 77 VAL A CA 1
ATOM 582 C C . VAL A 1 77 ? -11.617 3.289 12.281 1 93.19 77 VAL A C 1
ATOM 584 O O . VAL A 1 77 ? -12.555 2.637 11.812 1 93.19 77 VAL A O 1
ATOM 587 N N . PHE A 1 78 ? -11.219 4.531 11.836 1 92.56 78 PHE A N 1
ATOM 588 C CA . PHE A 1 78 ? -11.977 5.07 10.711 1 92.56 78 PHE A CA 1
ATOM 589 C C . PHE A 1 78 ? -11.047 5.395 9.547 1 92.56 78 PHE A C 1
ATOM 591 O O . PHE A 1 78 ? -11.508 5.801 8.477 1 92.56 78 PHE A O 1
ATOM 598 N N . HIS A 1 79 ? -9.789 5.27 9.758 1 95.44 79 HIS A N 1
ATOM 599 C CA . HIS A 1 79 ? -8.836 5.418 8.664 1 95.44 79 HIS A CA 1
ATOM 600 C C . HIS A 1 79 ? -7.648 4.48 8.836 1 95.44 79 HIS A C 1
ATOM 602 O O . HIS A 1 79 ? -7.145 4.309 9.945 1 95.44 79 HIS A O 1
ATOM 608 N N . HIS A 1 80 ? -7.258 3.879 7.809 1 97.88 80 HIS A N 1
ATOM 609 C CA . HIS A 1 80 ? -6.117 2.979 7.688 1 97.88 80 HIS A CA 1
ATOM 610 C C . HIS A 1 80 ? -5.336 3.248 6.402 1 97.88 80 HIS A C 1
ATOM 612 O O . HIS A 1 80 ? -5.934 3.482 5.348 1 97.88 80 HIS A O 1
ATOM 618 N N . GLN A 1 81 ? -4.043 3.27 6.484 1 98.25 81 GLN A N 1
ATOM 619 C CA . GLN A 1 81 ? -3.227 3.543 5.305 1 98.25 81 GLN A CA 1
ATOM 620 C C . GLN A 1 81 ? -1.874 2.842 5.398 1 98.25 81 GLN A C 1
ATOM 622 O O . GLN A 1 81 ? -1.262 2.801 6.469 1 98.25 81 GLN A O 1
ATOM 627 N N . ILE A 1 82 ? -1.437 2.307 4.293 1 98.81 82 ILE A N 1
ATOM 628 C CA . ILE A 1 82 ? -0.147 1.626 4.234 1 98.81 82 ILE A CA 1
ATOM 629 C C . ILE A 1 82 ? 0.652 2.137 3.037 1 98.81 82 ILE A C 1
ATOM 631 O O . ILE A 1 82 ? 0.08 2.67 2.082 1 98.81 82 ILE A O 1
ATOM 635 N N . GLY A 1 83 ? 1.934 1.969 3.088 1 98.81 83 GLY A N 1
ATOM 636 C CA . GLY A 1 83 ? 2.801 2.346 1.982 1 98.81 83 GLY A CA 1
ATOM 637 C C . GLY A 1 83 ? 4.277 2.258 2.326 1 98.81 83 GLY A C 1
ATOM 638 O O . GLY A 1 83 ? 4.672 1.472 3.188 1 98.81 83 GLY A O 1
ATOM 639 N N . TYR A 1 84 ? 5.07 3.004 1.505 1 98.94 84 TYR A N 1
ATOM 640 C CA . TYR A 1 84 ? 6.516 3.041 1.679 1 98.94 84 TYR A CA 1
ATOM 641 C C . TYR A 1 84 ? 7.043 4.469 1.567 1 98.94 84 TYR A C 1
ATOM 643 O O . TYR A 1 84 ? 6.445 5.305 0.885 1 98.94 84 TYR A O 1
ATOM 651 N N . PHE A 1 85 ? 8.141 4.664 2.301 1 98.94 85 PHE A N 1
ATOM 652 C CA . PHE A 1 85 ? 9.102 5.691 1.909 1 98.94 85 PHE A CA 1
ATOM 653 C C . PHE A 1 85 ? 10.281 5.074 1.176 1 98.94 85 PHE A C 1
ATOM 655 O O . PHE A 1 85 ? 10.766 4.004 1.555 1 98.94 85 PHE A O 1
ATOM 662 N N . TYR A 1 86 ? 10.68 5.789 0.144 1 98.88 86 TYR A N 1
ATOM 663 C CA . TYR A 1 86 ? 11.852 5.379 -0.624 1 98.88 86 TYR A CA 1
ATOM 664 C C . TYR A 1 86 ? 12.93 6.461 -0.603 1 98.88 86 TYR A C 1
ATOM 666 O O . TYR A 1 86 ? 12.617 7.652 -0.629 1 98.88 86 TYR A O 1
ATOM 674 N N . PHE A 1 87 ? 14.18 6.035 -0.595 1 98.81 87 PHE A N 1
ATOM 675 C CA . PHE A 1 87 ? 15.312 6.949 -0.701 1 98.81 87 PHE A CA 1
ATOM 676 C C . PHE A 1 87 ? 16.328 6.43 -1.708 1 98.81 87 PHE A C 1
ATOM 678 O O . PHE A 1 87 ? 16.75 5.273 -1.638 1 98.81 87 PHE A O 1
ATOM 685 N N . GLU A 1 88 ? 16.594 7.234 -2.652 1 98.56 88 GLU A N 1
ATOM 686 C CA . GLU A 1 88 ? 17.672 6.953 -3.594 1 98.56 88 GLU A CA 1
ATOM 687 C C . GLU A 1 88 ? 18.938 7.734 -3.238 1 98.56 88 GLU A C 1
ATOM 689 O O . GLU A 1 88 ? 19.016 8.938 -3.494 1 98.56 88 GLU A O 1
ATOM 694 N N . LYS A 1 89 ? 19.938 7.035 -2.859 1 96.19 89 LYS A N 1
ATOM 695 C CA . LYS A 1 89 ? 21.156 7.676 -2.398 1 96.19 89 LYS A CA 1
ATOM 696 C C . LYS A 1 89 ? 21.828 8.445 -3.529 1 96.19 89 LYS A C 1
ATOM 698 O O . LYS A 1 89 ? 22.328 9.555 -3.322 1 96.19 89 LYS A O 1
ATOM 703 N N . LYS A 1 90 ? 21.844 7.871 -4.664 1 96.75 90 LYS A N 1
ATOM 704 C CA . LYS A 1 90 ? 22.547 8.445 -5.805 1 96.75 90 LYS A CA 1
ATOM 705 C C . LYS A 1 90 ? 22 9.836 -6.141 1 96.75 90 LYS A C 1
ATOM 707 O O . LYS A 1 90 ? 22.766 10.742 -6.48 1 96.75 90 LYS A O 1
ATOM 712 N N . THR A 1 91 ? 20.703 10.086 -6.059 1 97.19 91 THR A N 1
ATOM 713 C CA . THR A 1 91 ? 20.094 11.32 -6.535 1 97.19 91 THR A CA 1
ATOM 714 C C . THR A 1 91 ? 19.625 12.18 -5.363 1 97.19 91 THR A C 1
ATOM 716 O O . THR A 1 91 ? 19.344 13.367 -5.527 1 97.19 91 THR A O 1
ATOM 719 N N . GLY A 1 92 ? 19.5 11.523 -4.199 1 97.06 92 GLY A N 1
ATOM 720 C CA . GLY A 1 92 ? 18.922 12.211 -3.051 1 97.06 92 GLY A CA 1
ATOM 721 C C . GLY A 1 92 ? 17.422 12.297 -3.096 1 97.06 92 GLY A C 1
ATOM 722 O O . GLY A 1 92 ? 16.797 12.93 -2.23 1 97.06 92 GLY A O 1
ATOM 723 N N . GLU A 1 93 ? 16.781 11.633 -4.012 1 98.06 93 GLU A N 1
ATOM 724 C CA . GLU A 1 93 ? 15.336 11.688 -4.188 1 98.06 93 GLU A CA 1
ATOM 725 C C . GLU A 1 93 ? 14.625 10.82 -3.158 1 98.06 93 GLU A C 1
ATOM 727 O O . GLU A 1 93 ? 15.117 9.75 -2.797 1 98.06 93 GLU A O 1
ATOM 732 N N . VAL A 1 94 ? 13.484 11.367 -2.74 1 98.81 94 VAL A N 1
ATOM 733 C CA . VAL A 1 94 ? 12.578 10.609 -1.877 1 98.81 94 VAL A CA 1
ATOM 734 C C . VAL A 1 94 ? 11.266 10.344 -2.611 1 98.81 94 VAL A C 1
ATOM 736 O O . VAL A 1 94 ? 10.734 11.227 -3.285 1 98.81 94 VAL A O 1
ATOM 739 N N . LEU A 1 95 ? 10.82 9.148 -2.576 1 98.94 95 LEU A N 1
ATOM 740 C CA . LEU A 1 95 ? 9.484 8.781 -3.043 1 98.94 95 LEU A CA 1
ATOM 741 C C . LEU A 1 95 ? 8.602 8.344 -1.878 1 98.94 95 LEU A C 1
ATOM 743 O O . LEU A 1 95 ? 9.109 8.039 -0.794 1 98.94 95 LEU A O 1
ATOM 747 N N . TYR A 1 96 ? 7.34 8.391 -2.096 1 98.94 96 TYR A N 1
ATOM 748 C CA . TYR A 1 96 ? 6.324 8.039 -1.112 1 98.94 96 TYR A CA 1
ATOM 749 C C . TYR A 1 96 ? 5.129 7.363 -1.78 1 98.94 96 TYR A C 1
ATOM 751 O O . TYR A 1 96 ? 4.57 7.891 -2.744 1 98.94 96 TYR A O 1
ATOM 759 N N . SER A 1 97 ? 4.824 6.164 -1.334 1 98.88 97 SER A N 1
ATOM 760 C CA . SER A 1 97 ? 3.604 5.512 -1.799 1 98.88 97 SER A CA 1
ATOM 761 C C . SER A 1 97 ? 2.594 5.355 -0.667 1 98.88 97 SER A C 1
ATOM 763 O O . SER A 1 97 ? 2.975 5.137 0.485 1 98.88 97 SER A O 1
ATOM 765 N N . LEU A 1 98 ? 1.357 5.438 -0.99 1 98.19 98 LEU A N 1
ATOM 766 C CA . LEU A 1 98 ? 0.262 5.273 -0.041 1 98.19 98 LEU A CA 1
ATOM 767 C C . LEU A 1 98 ? -0.932 4.59 -0.702 1 98.19 98 LEU A C 1
ATOM 769 O O . LEU A 1 98 ? -1.242 4.863 -1.864 1 98.19 98 LEU A O 1
ATOM 773 N N . THR A 1 99 ? -1.523 3.637 -0.091 1 98.69 99 THR A N 1
ATOM 774 C CA . THR A 1 99 ? -2.793 3.031 -0.475 1 98.69 99 THR A CA 1
ATOM 775 C C . THR A 1 99 ? -3.754 2.994 0.709 1 98.69 99 THR A C 1
ATOM 777 O O . THR A 1 99 ? -3.342 2.742 1.844 1 98.69 99 THR A O 1
ATOM 780 N N . ILE A 1 100 ? -5.02 3.279 0.424 1 98.69 100 ILE A N 1
ATOM 781 C CA . ILE A 1 100 ? -6.027 3.33 1.478 1 98.69 100 ILE A CA 1
ATOM 782 C C . ILE A 1 100 ? -7.168 2.371 1.146 1 98.69 100 ILE A C 1
ATOM 784 O O . ILE A 1 100 ? -7.316 1.946 -0.002 1 98.69 100 ILE A O 1
ATOM 788 N N . PRO A 1 101 ? -8.016 2.023 2.131 1 98.56 101 PRO A N 1
ATOM 789 C CA . PRO A 1 101 ? -9.109 1.062 1.936 1 98.56 101 PRO A CA 1
ATOM 790 C C . PRO A 1 101 ? -10.273 1.643 1.139 1 98.56 101 PRO A C 1
ATOM 792 O O . PRO A 1 101 ? -11.43 1.301 1.393 1 98.56 101 PRO A O 1
ATOM 795 N N . ARG A 1 102 ? -10.016 2.508 0.296 1 98.56 102 ARG A N 1
ATOM 796 C CA . ARG A 1 102 ? -11.023 3.139 -0.552 1 98.56 102 ARG A CA 1
ATOM 797 C C . ARG A 1 102 ? -10.695 2.951 -2.029 1 98.56 102 ARG A C 1
ATOM 799 O O . ARG A 1 102 ? -11.289 3.6 -2.891 1 98.56 102 ARG A O 1
ATOM 806 N N . ALA A 1 103 ? -9.648 2.105 -2.252 1 98.81 103 ALA A N 1
ATOM 807 C CA . ALA A 1 103 ? -9.188 1.786 -3.6 1 98.81 103 ALA A CA 1
ATOM 808 C C . ALA A 1 103 ? -8.57 3.01 -4.273 1 98.81 103 ALA A C 1
ATOM 810 O O . ALA A 1 103 ? -8.898 3.326 -5.418 1 98.81 103 ALA A O 1
ATOM 811 N N . VAL A 1 104 ? -7.754 3.666 -3.588 1 98.88 104 VAL A N 1
ATOM 812 C CA . VAL A 1 104 ? -6.938 4.781 -4.059 1 98.88 104 VAL A CA 1
ATOM 813 C C . VAL A 1 104 ? -5.477 4.551 -3.67 1 98.88 104 VAL A C 1
ATOM 815 O O . VAL A 1 104 ? -5.18 4.199 -2.525 1 98.88 104 VAL A O 1
ATOM 818 N N . SER A 1 105 ? -4.59 4.664 -4.609 1 98.88 105 SER A N 1
ATOM 819 C CA . SER A 1 105 ? -3.146 4.605 -4.406 1 98.88 105 SER A CA 1
ATOM 820 C C . SER A 1 105 ? -2.461 5.852 -4.957 1 98.88 105 SER A C 1
ATOM 822 O O . SER A 1 105 ? -2.869 6.387 -5.988 1 98.88 105 SER A O 1
ATOM 824 N N . VAL A 1 106 ? -1.433 6.301 -4.277 1 98.94 106 VAL A N 1
ATOM 825 C CA . VAL A 1 106 ? -0.647 7.473 -4.652 1 98.94 106 VAL A CA 1
ATOM 826 C C . VAL A 1 106 ? 0.831 7.102 -4.734 1 98.94 106 VAL A C 1
ATOM 828 O O . VAL A 1 106 ? 1.329 6.328 -3.912 1 98.94 106 VAL A O 1
ATOM 831 N N . LEU A 1 107 ? 1.497 7.527 -5.684 1 98.94 107 LEU A N 1
ATOM 832 C CA . LEU A 1 107 ? 2.955 7.578 -5.727 1 98.94 107 LEU A CA 1
ATOM 833 C C . LEU A 1 107 ? 3.443 9.016 -5.891 1 98.94 107 LEU A C 1
ATOM 835 O O . LEU A 1 107 ? 3.111 9.68 -6.875 1 98.94 107 LEU A O 1
ATOM 839 N N . ALA A 1 108 ? 4.156 9.508 -4.906 1 98.94 108 ALA A N 1
ATOM 840 C CA . ALA A 1 108 ? 4.609 10.898 -4.867 1 98.94 108 ALA A CA 1
ATOM 841 C C . ALA A 1 108 ? 6.133 10.977 -4.891 1 98.94 108 ALA A C 1
ATOM 843 O O . ALA A 1 108 ? 6.816 9.992 -4.59 1 98.94 108 ALA A O 1
ATOM 844 N N . LYS A 1 109 ? 6.613 12.055 -5.273 1 98.94 109 LYS A N 1
ATOM 845 C CA . LYS A 1 109 ? 8.047 12.312 -5.367 1 98.94 109 LYS A CA 1
ATOM 846 C C . LYS A 1 109 ? 8.414 13.633 -4.699 1 98.94 109 LYS A C 1
ATOM 848 O O . LYS A 1 109 ? 7.629 14.578 -4.715 1 98.94 109 LYS A O 1
ATOM 853 N N . GLY A 1 110 ? 9.57 13.641 -4.121 1 98.81 110 GLY A N 1
ATOM 854 C CA . GLY A 1 110 ? 10.094 14.867 -3.527 1 98.81 110 GLY A CA 1
ATOM 855 C C . GLY A 1 110 ? 11.508 14.719 -2.992 1 98.81 110 GLY A C 1
ATOM 856 O O . GLY A 1 110 ? 12.359 14.102 -3.635 1 98.81 110 GLY A O 1
ATOM 857 N N . LYS A 1 111 ? 11.695 15.391 -1.849 1 98.06 111 LYS A N 1
ATOM 858 C CA . LYS A 1 111 ? 13.047 15.438 -1.293 1 98.06 111 LYS A CA 1
ATOM 859 C C . LYS A 1 111 ? 13.008 15.477 0.233 1 98.06 111 LYS A C 1
ATOM 861 O O . LYS A 1 111 ? 11.961 15.734 0.829 1 98.06 111 LYS A O 1
ATOM 866 N N . ALA A 1 112 ? 14.164 15.148 0.713 1 98.38 112 ALA A N 1
ATOM 867 C CA . ALA A 1 112 ? 14.398 15.281 2.148 1 98.38 112 ALA A CA 1
ATOM 868 C C . ALA A 1 112 ? 15.523 16.266 2.43 1 98.38 112 ALA A C 1
ATOM 870 O O . ALA A 1 112 ? 16.484 16.359 1.663 1 98.38 112 ALA A O 1
ATOM 871 N N . THR A 1 113 ? 15.336 17.047 3.484 1 97.12 113 THR A N 1
ATOM 872 C CA . THR A 1 113 ? 16.391 17.891 4.027 1 97.12 113 THR A CA 1
ATOM 873 C C . THR A 1 113 ? 16.734 17.484 5.457 1 97.12 113 THR A C 1
ATOM 875 O O . THR A 1 113 ? 15.844 17.234 6.27 1 97.12 113 THR A O 1
ATOM 878 N N . VAL A 1 114 ? 18 17.344 5.684 1 95.19 114 VAL A N 1
ATOM 879 C CA . VAL A 1 114 ? 18.484 16.984 7.012 1 95.19 114 VAL A CA 1
ATOM 880 C C . VAL A 1 114 ? 19.359 18.109 7.566 1 95.19 114 VAL A C 1
ATOM 882 O O . VAL A 1 114 ? 20.312 18.547 6.918 1 95.19 114 VAL A O 1
ATOM 885 N N . SER A 1 115 ? 18.984 18.641 8.664 1 94.06 115 SER A N 1
ATOM 886 C CA . SER A 1 115 ? 19.734 19.656 9.398 1 94.06 115 SER A CA 1
ATOM 887 C C . SER A 1 115 ? 19.922 19.266 10.859 1 94.06 115 SER A C 1
ATOM 889 O O . SER A 1 115 ? 19.031 19.484 11.68 1 94.06 115 SER A O 1
ATOM 891 N N . GLY A 1 116 ? 21.094 18.797 11.195 1 90 116 GLY A N 1
ATOM 892 C CA . GLY A 1 116 ? 21.281 18.281 12.539 1 90 116 GLY A CA 1
ATOM 893 C C . GLY A 1 116 ? 20.391 17.094 12.852 1 90 116 GLY A C 1
ATOM 894 O O . GLY A 1 116 ? 20.406 16.094 12.141 1 90 116 GLY A O 1
ATOM 895 N N . SER A 1 117 ? 19.562 17.297 13.844 1 89.12 117 SER A N 1
ATOM 896 C CA . SER A 1 117 ? 18.672 16.234 14.25 1 89.12 117 SER A CA 1
ATOM 897 C C . SER A 1 117 ? 17.328 16.312 13.516 1 89.12 117 SER A C 1
ATOM 899 O O . SER A 1 117 ? 16.484 15.438 13.672 1 89.12 117 SER A O 1
ATOM 901 N N . LYS A 1 118 ? 17.219 17.281 12.711 1 96.62 118 LYS A N 1
ATOM 902 C CA . LYS A 1 118 ? 15.938 17.516 12.055 1 96.62 118 LYS A CA 1
ATOM 903 C C . LYS A 1 118 ? 15.922 16.938 10.641 1 96.62 118 LYS A C 1
ATOM 905 O O . LYS A 1 118 ? 16.891 17.078 9.898 1 96.62 118 LYS A O 1
ATOM 910 N N . THR A 1 119 ? 14.883 16.219 10.352 1 98.25 119 THR A N 1
ATOM 911 C CA . THR A 1 119 ? 14.625 15.75 9 1 98.25 119 THR A CA 1
ATOM 912 C C . THR A 1 119 ? 13.281 16.266 8.5 1 98.25 119 THR A C 1
ATOM 914 O O . THR A 1 119 ? 12.266 16.172 9.195 1 98.25 119 THR A O 1
ATOM 917 N N . GLU A 1 120 ? 13.281 16.859 7.305 1 98.69 120 GLU A N 1
ATOM 918 C CA . GLU A 1 120 ? 12.062 17.297 6.625 1 98.69 120 GLU A CA 1
ATOM 919 C C . GLU A 1 120 ? 11.898 16.578 5.285 1 98.69 120 GLU A C 1
ATOM 921 O O . GLU A 1 120 ? 12.828 16.547 4.477 1 98.69 120 GLU A O 1
ATOM 926 N N . ILE A 1 121 ? 10.75 16.031 5.105 1 98.88 121 ILE A N 1
ATOM 927 C CA . ILE A 1 121 ? 10.438 15.391 3.834 1 98.88 121 ILE A CA 1
ATOM 928 C C . ILE A 1 121 ? 9.211 16.062 3.205 1 98.88 121 ILE A C 1
ATOM 930 O O . ILE A 1 121 ? 8.203 16.281 3.879 1 98.88 121 ILE A O 1
ATOM 934 N N . SER A 1 122 ? 9.305 16.453 1.979 1 98.88 122 SER A N 1
ATOM 935 C CA . SER A 1 122 ? 8.195 16.984 1.196 1 98.88 122 SER A CA 1
ATOM 936 C C . SER A 1 122 ? 8.031 16.219 -0.115 1 98.88 122 SER A C 1
ATOM 938 O O . SER A 1 122 ? 8.984 16.078 -0.88 1 98.88 122 SER A O 1
ATOM 940 N N . VAL A 1 123 ? 6.82 15.75 -0.345 1 98.94 123 VAL A N 1
ATOM 941 C CA . VAL A 1 123 ? 6.551 15.008 -1.574 1 98.94 123 VAL A CA 1
ATOM 942 C C . VAL A 1 123 ? 5.25 15.508 -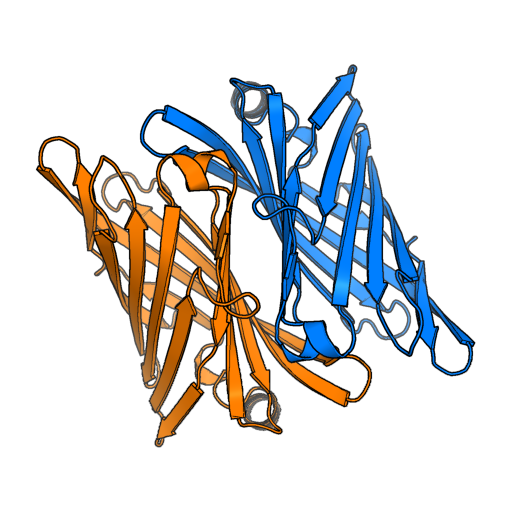2.201 1 98.94 123 VAL A C 1
ATOM 944 O O . VAL A 1 123 ? 4.418 16.109 -1.521 1 98.94 123 VAL A O 1
ATOM 947 N N . HIS A 1 124 ? 5.105 15.219 -3.49 1 98.94 124 HIS A N 1
ATOM 948 C CA . HIS A 1 124 ? 3.965 15.68 -4.273 1 98.94 124 HIS A CA 1
ATOM 949 C C . HIS A 1 124 ? 3.584 14.664 -5.344 1 98.94 124 HIS A C 1
ATOM 951 O O . HIS A 1 124 ? 4.457 14 -5.914 1 98.94 124 HIS A O 1
ATOM 957 N N . ALA A 1 125 ? 2.314 14.508 -5.539 1 98.94 12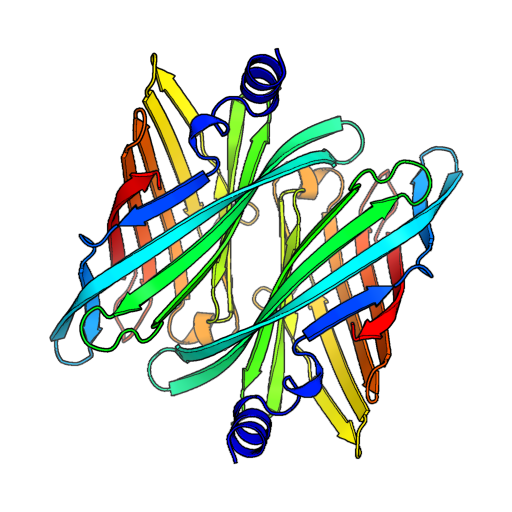5 ALA A N 1
ATOM 958 C CA . ALA A 1 125 ? 1.737 13.773 -6.66 1 98.94 125 ALA A CA 1
ATOM 959 C C . ALA A 1 125 ? 0.601 14.555 -7.309 1 98.94 125 ALA A C 1
ATOM 961 O O . ALA A 1 125 ? -0.098 15.32 -6.637 1 98.94 125 ALA A O 1
ATOM 962 N N . ASP A 1 126 ? 0.482 14.336 -8.57 1 98.75 126 ASP A N 1
ATOM 963 C CA . ASP A 1 126 ? -0.553 15 -9.359 1 98.75 126 ASP A CA 1
ATOM 964 C C . ASP A 1 126 ? -1.215 14.023 -10.32 1 98.75 126 ASP A C 1
ATOM 966 O O . ASP A 1 126 ? -0.53 13.273 -11.023 1 98.75 126 ASP A O 1
ATOM 970 N N . ALA A 1 127 ? -2.574 14.117 -10.398 1 97.81 127 ALA A N 1
ATOM 971 C CA . ALA A 1 127 ? -3.314 13.188 -11.242 1 97.81 127 ALA A CA 1
ATOM 972 C C . ALA A 1 127 ? -2.877 13.305 -12.703 1 97.81 127 ALA A C 1
ATOM 974 O O . ALA A 1 127 ? -3.031 12.359 -13.477 1 97.81 127 ALA A O 1
ATOM 975 N N . ALA A 1 128 ? -2.318 14.43 -13.109 1 97.38 128 ALA A N 1
ATOM 976 C CA . ALA A 1 128 ? -1.887 14.648 -14.484 1 97.38 128 ALA A CA 1
ATOM 977 C C . ALA A 1 128 ? -0.51 14.039 -14.734 1 97.38 128 ALA A C 1
ATOM 979 O O . ALA A 1 128 ? -0.07 13.922 -15.883 1 97.38 128 ALA A O 1
ATOM 980 N N . ASP A 1 129 ? 0.226 13.719 -13.719 1 98.31 129 ASP A N 1
ATOM 981 C CA . ASP A 1 129 ? 1.535 13.086 -13.844 1 98.31 129 ASP A CA 1
ATOM 982 C C . ASP A 1 129 ? 1.406 11.57 -13.945 1 98.31 129 ASP A C 1
ATOM 984 O O . ASP A 1 129 ? 0.913 10.922 -13.016 1 98.31 129 ASP A O 1
ATOM 988 N N . LYS A 1 130 ? 1.884 10.969 -14.992 1 97 130 LYS A N 1
ATOM 989 C CA . LYS A 1 130 ? 1.692 9.547 -15.234 1 97 130 LYS A CA 1
ATOM 990 C C . LYS A 1 130 ? 2.539 8.711 -14.281 1 97 130 LYS A C 1
ATOM 992 O O . LYS A 1 130 ? 2.268 7.52 -14.078 1 97 130 LYS A O 1
ATOM 997 N N . ASN A 1 131 ? 3.619 9.266 -13.734 1 98.69 131 ASN A N 1
ATOM 998 C CA . ASN A 1 131 ? 4.527 8.508 -12.883 1 98.69 131 ASN A CA 1
ATOM 999 C C . ASN A 1 131 ? 4.285 8.812 -11.406 1 98.69 131 ASN A C 1
ATOM 1001 O O . ASN A 1 131 ? 4.285 7.902 -10.57 1 98.69 131 ASN A O 1
ATOM 1005 N N . TYR A 1 132 ? 4.211 10.031 -11.117 1 98.81 132 TYR A N 1
ATOM 1006 C CA . TYR A 1 132 ? 3.961 10.484 -9.75 1 98.81 132 TYR A CA 1
ATOM 1007 C C . TYR A 1 132 ? 2.553 11.047 -9.609 1 98.81 132 TYR A C 1
ATOM 1009 O O . TYR A 1 132 ? 2.371 12.258 -9.484 1 98.81 132 TYR A O 1
ATOM 1017 N N . GLY A 1 133 ? 1.604 10.055 -9.531 1 98.75 133 GLY A N 1
ATOM 1018 C CA . GLY A 1 133 ? 0.191 10.367 -9.664 1 98.75 133 GLY A CA 1
ATOM 1019 C C . GLY A 1 133 ? -0.697 9.523 -8.773 1 98.75 133 GLY A C 1
ATOM 1020 O O . GLY A 1 133 ? -0.32 9.195 -7.645 1 98.75 133 GLY A O 1
ATOM 1021 N N . ILE A 1 134 ? -1.924 9.438 -9.258 1 98.75 134 ILE A N 1
ATOM 1022 C CA . ILE A 1 134 ? -2.99 8.797 -8.492 1 98.75 134 ILE A CA 1
ATOM 1023 C C . ILE A 1 134 ? -3.572 7.637 -9.297 1 98.75 134 ILE A C 1
ATOM 1025 O O . ILE A 1 134 ? -3.826 7.77 -10.5 1 98.75 134 ILE A O 1
ATOM 1029 N N . LEU A 1 135 ? -3.652 6.52 -8.719 1 98.75 135 LEU A N 1
ATOM 1030 C CA . LEU A 1 135 ? -4.41 5.375 -9.203 1 98.75 135 LEU A CA 1
ATOM 1031 C C . LEU A 1 135 ? -5.641 5.129 -8.336 1 98.75 135 LEU A C 1
ATOM 1033 O O . LEU A 1 135 ? -5.527 5.004 -7.117 1 98.75 135 LEU A O 1
ATOM 1037 N N . GLU A 1 136 ? -6.844 5.164 -8.914 1 98.88 136 GLU A N 1
ATOM 1038 C CA . GLU A 1 136 ? -8.062 4.996 -8.125 1 98.88 136 GLU A CA 1
ATOM 1039 C C . GLU A 1 136 ? -9.133 4.254 -8.914 1 98.88 136 GLU A C 1
ATOM 1041 O O . GLU A 1 136 ? -9.109 4.25 -10.148 1 98.88 136 GLU A O 1
ATOM 1046 N N . SER A 1 137 ? -10.031 3.605 -8.211 1 98.88 137 SER A N 1
ATOM 1047 C CA . SER A 1 137 ? -11.102 2.846 -8.859 1 98.88 137 SER A CA 1
ATOM 1048 C C . SER A 1 137 ? -11.969 3.744 -9.734 1 98.88 137 SER A C 1
ATOM 1050 O O . SER A 1 137 ? -11.953 4.969 -9.586 1 98.88 137 SER A O 1
ATOM 1052 N N . SER A 1 138 ? -12.75 3.1 -10.633 1 98.69 138 SER A N 1
ATOM 1053 C CA . SER A 1 138 ? -13.656 3.859 -11.484 1 98.69 138 SER A CA 1
ATOM 1054 C C . SER A 1 138 ? -14.695 4.605 -10.656 1 98.69 138 SER A C 1
ATOM 1056 O O . SER A 1 138 ? -15.102 5.711 -11.016 1 98.69 138 SER A O 1
ATOM 1058 N N . PHE A 1 139 ? -15.195 3.988 -9.578 1 98.44 139 PHE A N 1
ATOM 1059 C CA . PHE A 1 139 ? -16.141 4.664 -8.703 1 98.44 139 PHE A CA 1
ATOM 1060 C C . PHE A 1 139 ? -15.555 5.965 -8.164 1 98.44 139 PHE A C 1
ATOM 1062 O O . PHE A 1 139 ? -16.203 7.016 -8.234 1 98.44 139 PHE A O 1
ATOM 1069 N N . MET A 1 140 ? -14.32 5.875 -7.648 1 98.56 140 MET A N 1
ATOM 1070 C CA . MET A 1 140 ? -13.68 7.055 -7.078 1 98.56 140 MET A CA 1
ATOM 1071 C C . MET A 1 140 ? -13.438 8.109 -8.148 1 98.56 140 MET A C 1
ATOM 1073 O O . MET A 1 140 ? -13.648 9.305 -7.91 1 98.56 140 MET A O 1
ATOM 1077 N N . SER A 1 141 ? -13.031 7.66 -9.281 1 98.12 141 SER A N 1
ATOM 1078 C CA . SER A 1 141 ? -12.82 8.578 -10.391 1 98.12 141 SER A CA 1
ATOM 1079 C C . SER A 1 141 ? -14.094 9.352 -10.727 1 98.12 141 SER A C 1
ATOM 1081 O O . SER A 1 141 ? -14.039 10.539 -11.062 1 98.12 141 SER A O 1
ATOM 1083 N N . ALA A 1 142 ? -15.172 8.727 -10.578 1 97.75 142 ALA A N 1
ATOM 1084 C CA . ALA A 1 142 ? -16.453 9.312 -10.977 1 97.75 142 ALA A CA 1
ATOM 1085 C C . ALA A 1 142 ? -17.016 10.188 -9.859 1 97.75 142 ALA A C 1
ATOM 1087 O O . ALA A 1 142 ? -17.672 11.203 -10.125 1 97.75 142 ALA A O 1
ATOM 1088 N N . LYS A 1 143 ? -16.766 9.812 -8.578 1 96.81 143 LYS A N 1
ATOM 1089 C CA . LYS A 1 143 ? -17.578 10.391 -7.516 1 96.81 143 LYS A CA 1
ATOM 1090 C C . LYS A 1 143 ? -16.719 11.172 -6.523 1 96.81 143 LYS A C 1
ATOM 1092 O O . LYS A 1 143 ? -17.219 12.031 -5.797 1 96.81 143 LYS A O 1
ATOM 1097 N N . ALA A 1 144 ? -15.461 10.836 -6.434 1 96.56 144 ALA A N 1
ATOM 1098 C CA . ALA A 1 144 ? -14.539 11.422 -5.461 1 96.56 144 ALA A CA 1
ATOM 1099 C C . ALA A 1 144 ? -13.094 11.344 -5.949 1 96.56 144 ALA A C 1
ATOM 1101 O O . ALA A 1 144 ? -12.227 10.828 -5.246 1 96.56 144 ALA A O 1
ATOM 1102 N N . SER A 1 145 ? -12.891 11.914 -7.059 1 98.19 145 SER A N 1
ATOM 1103 C CA . SER A 1 145 ? -11.594 11.781 -7.715 1 98.19 145 SER A CA 1
ATOM 1104 C C . SER A 1 145 ? -10.516 12.578 -6.984 1 98.19 145 SER A C 1
ATOM 1106 O O . SER A 1 145 ? -10.688 13.773 -6.727 1 98.19 145 SER A O 1
ATOM 1108 N N . THR A 1 146 ? -9.422 11.898 -6.602 1 98.44 146 THR A N 1
ATOM 1109 C CA . THR A 1 146 ? -8.25 12.57 -6.059 1 98.44 146 THR A CA 1
ATOM 1110 C C . THR A 1 146 ? -7.445 13.242 -7.176 1 98.44 146 THR A C 1
ATOM 1112 O O . THR A 1 146 ? -7.039 12.578 -8.133 1 98.44 146 THR A O 1
ATOM 1115 N N . ARG A 1 147 ? -7.129 14.484 -7.008 1 98.56 147 ARG A N 1
ATOM 1116 C CA . ARG A 1 147 ? -6.492 15.25 -8.078 1 98.56 147 ARG A CA 1
ATOM 1117 C C . ARG A 1 147 ? -5.023 15.516 -7.758 1 98.56 147 ARG A C 1
ATOM 1119 O O . ARG A 1 147 ? -4.207 15.672 -8.672 1 98.56 147 ARG A O 1
ATOM 1126 N N . ALA A 1 148 ? -4.738 15.641 -6.543 1 98.81 148 ALA A N 1
ATOM 1127 C CA . ALA A 1 148 ? -3.367 15.914 -6.121 1 98.81 148 ALA A CA 1
ATOM 1128 C C . ALA A 1 148 ? -3.148 15.492 -4.668 1 98.81 148 ALA A C 1
ATOM 1130 O O . ALA A 1 148 ? -4.109 15.273 -3.926 1 98.81 148 ALA A O 1
ATOM 1131 N N . PHE A 1 149 ? -1.972 15.305 -4.348 1 98.88 149 PHE A N 1
ATOM 1132 C CA . PHE A 1 149 ? -1.539 14.945 -3 1 98.88 149 PHE A CA 1
ATOM 1133 C C . PHE A 1 149 ? -0.252 15.68 -2.637 1 98.88 149 PHE A C 1
ATOM 1135 O O . PHE A 1 149 ? 0.69 15.719 -3.43 1 98.88 149 PHE A O 1
ATOM 1142 N N . ASP A 1 150 ? -0.2 16.219 -1.448 1 98.88 150 ASP A N 1
ATOM 1143 C CA . ASP A 1 150 ? 0.984 16.859 -0.879 1 98.88 150 ASP A CA 1
ATOM 1144 C C . ASP A 1 150 ? 1.216 16.406 0.559 1 98.88 150 ASP A C 1
ATOM 1146 O O . ASP A 1 150 ? 0.274 16.312 1.351 1 98.88 150 ASP A O 1
ATOM 1150 N N . MET A 1 151 ? 2.475 16.156 0.867 1 98.81 151 MET A N 1
ATOM 1151 C CA . MET A 1 151 ? 2.797 15.844 2.256 1 98.81 151 MET A CA 1
ATOM 1152 C C . MET A 1 151 ? 4.082 16.547 2.684 1 98.81 151 MET A C 1
ATOM 1154 O O . MET A 1 151 ? 5.059 16.578 1.93 1 98.81 151 MET A O 1
ATOM 1158 N N . LYS A 1 152 ? 4.051 17.125 3.773 1 98.81 152 LYS A N 1
ATOM 1159 C CA . LYS A 1 152 ? 5.223 17.562 4.523 1 98.81 152 LYS A CA 1
ATOM 1160 C C . LYS A 1 152 ? 5.34 16.812 5.848 1 98.81 152 LYS A C 1
ATOM 1162 O O . LYS A 1 152 ? 4.379 16.75 6.617 1 98.81 152 LYS A O 1
ATOM 1167 N N . LEU A 1 153 ? 6.438 16.234 6.094 1 98.81 153 LEU A N 1
ATOM 1168 C CA . LEU A 1 153 ? 6.73 15.484 7.312 1 98.81 153 LEU A CA 1
ATOM 1169 C C . LEU A 1 153 ? 8.016 15.984 7.965 1 98.81 153 LEU A C 1
ATOM 1171 O O . LEU A 1 153 ? 9.016 16.203 7.281 1 98.81 153 LEU A O 1
ATOM 1175 N N . ASN A 1 154 ? 7.93 16.234 9.227 1 98.62 154 ASN A N 1
ATOM 1176 C CA . ASN A 1 154 ? 9.07 16.688 10.008 1 98.62 154 ASN A CA 1
ATOM 1177 C C . ASN A 1 154 ? 9.352 15.758 11.188 1 98.62 154 ASN A C 1
ATOM 1179 O O . ASN A 1 154 ? 8.445 15.414 11.945 1 98.62 154 ASN A O 1
ATOM 1183 N N . VAL A 1 155 ? 10.57 15.391 11.328 1 98.62 155 VAL A N 1
ATOM 1184 C CA . VAL A 1 155 ? 11.008 14.648 12.5 1 98.62 155 VAL A CA 1
ATOM 1185 C C . VAL A 1 155 ? 12.148 15.391 13.188 1 98.62 155 VAL A C 1
ATOM 1187 O O . VAL A 1 155 ? 13.133 15.773 12.539 1 98.62 155 VAL A O 1
ATOM 1190 N N . ASP A 1 156 ? 12.016 15.641 14.383 1 97.69 156 ASP A N 1
ATOM 1191 C CA . ASP A 1 156 ? 13.039 16.219 15.25 1 97.69 156 ASP A CA 1
ATOM 1192 C C . ASP A 1 156 ? 13.141 15.461 16.562 1 97.69 156 ASP A C 1
ATOM 1194 O O . ASP A 1 156 ? 12.344 15.688 17.484 1 97.69 156 ASP A O 1
ATOM 1198 N N . GLY A 1 157 ? 14.172 14.617 16.641 1 95.69 157 GLY A N 1
ATOM 1199 C CA . GLY A 1 157 ? 14.258 13.734 17.797 1 95.69 157 GLY A CA 1
ATOM 1200 C C . GLY A 1 157 ? 13.086 12.789 17.906 1 95.69 157 GLY A C 1
ATOM 1201 O O . GLY A 1 157 ? 12.789 12.039 16.984 1 95.69 157 GLY A O 1
ATOM 1202 N N . ASP A 1 158 ? 12.336 12.969 19.031 1 97.44 158 ASP A N 1
ATOM 1203 C CA . ASP A 1 158 ? 11.242 12.047 19.312 1 97.44 158 ASP A CA 1
ATOM 1204 C C . ASP A 1 158 ? 9.891 12.672 18.984 1 97.44 158 ASP A C 1
ATOM 1206 O O . ASP A 1 158 ? 8.859 12.258 19.5 1 97.44 158 ASP A O 1
ATOM 1210 N N . THR A 1 159 ? 9.945 13.656 18.125 1 98 159 THR A N 1
ATOM 1211 C CA . THR A 1 159 ? 8.711 14.305 17.672 1 98 159 THR A CA 1
ATOM 1212 C C . THR A 1 159 ? 8.57 14.203 16.156 1 98 159 THR A C 1
ATOM 1214 O O . THR A 1 159 ? 9.516 14.484 15.422 1 98 159 THR A O 1
ATOM 1217 N N . MET A 1 160 ? 7.43 13.797 15.758 1 98.38 160 MET A N 1
ATOM 1218 C CA . MET A 1 160 ? 7.066 13.789 14.344 1 98.38 160 MET A CA 1
ATOM 1219 C C . MET A 1 160 ? 5.816 14.633 14.094 1 98.38 160 MET A C 1
ATOM 1221 O O . MET A 1 160 ? 4.852 14.555 14.859 1 98.38 160 MET A O 1
ATOM 1225 N N . SER A 1 161 ? 5.863 15.414 13.125 1 98.19 161 SER A N 1
ATOM 1226 C CA . SER A 1 161 ? 4.68 16.125 12.664 1 98.19 161 SER A CA 1
ATOM 1227 C C . SER A 1 161 ? 4.504 16 11.156 1 98.19 161 SER A C 1
ATOM 1229 O O . SER A 1 161 ? 5.48 15.812 10.43 1 98.19 161 SER A O 1
ATOM 1231 N N . TYR A 1 162 ? 3.285 16.078 10.75 1 98.38 162 TYR A N 1
ATOM 1232 C CA . TYR A 1 162 ? 3.049 16.016 9.312 1 98.38 162 TYR A CA 1
ATOM 1233 C C . TYR A 1 162 ? 1.845 16.859 8.922 1 98.38 162 TYR A C 1
ATOM 1235 O O . TYR A 1 162 ? 1.018 17.203 9.773 1 98.38 162 TYR A O 1
ATOM 1243 N N . SER A 1 163 ? 1.864 17.312 7.734 1 97.75 163 SER A N 1
ATOM 1244 C CA . SER A 1 163 ? 0.713 17.859 7.02 1 97.75 163 SER A CA 1
ATOM 1245 C C . SER A 1 163 ? 0.504 17.141 5.688 1 97.75 163 SER A C 1
ATOM 1247 O O . SER A 1 163 ? 1.405 17.109 4.848 1 97.75 163 SER A O 1
ATOM 1249 N N . MET A 1 164 ? -0.655 16.5 5.578 1 97.56 164 MET A N 1
ATOM 1250 C CA . MET A 1 164 ? -1.021 15.781 4.359 1 97.56 164 MET A CA 1
ATOM 1251 C C . MET A 1 164 ? -2.295 16.359 3.752 1 97.56 164 MET A C 1
ATOM 1253 O O . MET A 1 164 ? -3.346 16.375 4.398 1 97.56 164 MET A O 1
ATOM 1257 N N . THR A 1 165 ? -2.148 16.828 2.533 1 97.69 165 THR A N 1
ATOM 1258 C CA . THR A 1 165 ? -3.299 17.391 1.847 1 97.69 165 THR A CA 1
ATOM 1259 C C . THR A 1 165 ? -3.65 16.578 0.606 1 97.69 165 THR A C 1
ATOM 1261 O O . THR A 1 165 ? -2.797 16.344 -0.251 1 97.69 165 THR A O 1
ATOM 1264 N N . THR A 1 166 ? -4.867 16.125 0.531 1 97.62 166 THR A N 1
ATOM 1265 C CA . THR A 1 166 ? -5.441 15.508 -0.66 1 97.62 166 THR A CA 1
ATOM 1266 C C . THR A 1 166 ? -6.461 16.438 -1.312 1 97.62 166 THR A C 1
ATOM 1268 O O . THR A 1 166 ? -7.391 16.906 -0.651 1 97.62 166 THR A O 1
ATOM 1271 N N . SER A 1 167 ? -6.215 16.781 -2.525 1 97.69 167 SER A N 1
ATOM 1272 C CA . SER A 1 167 ? -7.195 17.516 -3.314 1 97.69 167 SER A CA 1
ATOM 1273 C C . SER A 1 167 ? -8.164 16.578 -4.016 1 97.69 167 SER A C 1
ATOM 1275 O O . SER A 1 167 ? -7.746 15.727 -4.812 1 97.69 167 SER A O 1
ATOM 1277 N N . VAL A 1 168 ? -9.453 16.75 -3.742 1 96.94 168 VAL A N 1
ATOM 1278 C CA . VAL A 1 168 ? -10.422 15.766 -4.199 1 96.94 168 VAL A CA 1
ATOM 1279 C C . VAL A 1 168 ? -11.602 16.469 -4.867 1 96.94 168 VAL A C 1
ATOM 1281 O O . VAL A 1 168 ? -12.078 17.5 -4.379 1 96.94 168 VAL A O 1
ATOM 1284 N N . ASP A 1 169 ? -12.047 15.992 -6.082 1 95.81 169 ASP A N 1
ATOM 1285 C CA . ASP A 1 169 ? -13.328 16.359 -6.68 1 95.81 169 ASP A CA 1
ATOM 1286 C C . ASP A 1 169 ? -14.469 15.531 -6.082 1 95.81 169 ASP A C 1
ATOM 1288 O O . ASP A 1 169 ? -14.578 14.328 -6.352 1 95.81 169 ASP A O 1
ATOM 1292 N N . ILE A 1 170 ? -15.32 16.219 -5.277 1 91.38 170 ILE A N 1
ATOM 1293 C CA . ILE A 1 170 ? -16.359 15.469 -4.59 1 91.38 170 ILE A CA 1
ATOM 1294 C C . ILE A 1 170 ? -17.562 16.375 -4.336 1 91.38 170 ILE A C 1
ATOM 1296 O O . ILE A 1 170 ? -17.406 17.547 -4.023 1 91.38 170 ILE A O 1
ATOM 1300 N N . TYR A 1 171 ? -18.844 15.797 -4.438 1 88.69 171 TYR A N 1
ATOM 1301 C CA . TYR A 1 171 ? -20.109 16.469 -4.152 1 88.69 171 TYR A CA 1
ATOM 1302 C C . TYR A 1 171 ? -20.203 17.797 -4.883 1 88.69 171 TYR A C 1
ATOM 1304 O O . TYR A 1 171 ? -20.594 18.812 -4.301 1 88.69 171 TYR A O 1
ATOM 1312 N N . GLY A 1 172 ? -19.719 17.797 -6.082 1 86.62 172 GLY A N 1
ATOM 1313 C CA . GLY A 1 172 ? -19.828 18.984 -6.914 1 86.62 172 GLY A CA 1
ATOM 1314 C C . GLY A 1 172 ? -18.75 20.016 -6.629 1 86.62 172 GLY A C 1
ATOM 1315 O O . GLY A 1 172 ? -18.656 21.031 -7.32 1 86.62 172 GLY A O 1
ATOM 1316 N N . LYS A 1 173 ? -18 19.781 -5.582 1 86.31 173 LYS A N 1
ATOM 1317 C CA . LYS A 1 173 ? -16.859 20.641 -5.285 1 86.31 173 LYS A CA 1
ATOM 1318 C C . LYS A 1 173 ? -15.602 20.172 -6 1 86.31 173 LYS A C 1
ATOM 1320 O O . LYS A 1 173 ? -15.211 19.016 -5.875 1 86.31 173 LYS A O 1
ATOM 1325 N N . LYS A 1 174 ? -15.055 21.062 -6.645 1 91.06 174 LYS A N 1
ATOM 1326 C CA . LYS A 1 174 ? -13.828 20.75 -7.371 1 91.06 174 LYS A CA 1
ATOM 1327 C C . LYS A 1 174 ? -12.594 21.078 -6.531 1 91.06 174 LYS A C 1
ATOM 1329 O O . LYS A 1 174 ? -12.516 22.141 -5.918 1 91.06 174 LYS A O 1
ATOM 1334 N N . SER A 1 175 ? -11.688 20.078 -6.539 1 91.19 175 SER A N 1
ATOM 1335 C CA . SER A 1 175 ? -10.391 20.188 -5.887 1 91.19 175 SER A CA 1
ATOM 1336 C C . SER A 1 175 ? -10.539 20.609 -4.43 1 91.19 175 SER A C 1
ATOM 1338 O O . SER A 1 175 ? -9.859 21.531 -3.969 1 91.19 175 SER A O 1
ATOM 1340 N N . PHE A 1 176 ? -11.492 20.031 -3.742 1 90.75 176 PHE A N 1
ATOM 1341 C CA . PHE A 1 176 ? -11.617 20.234 -2.305 1 90.75 176 PHE A CA 1
ATOM 1342 C C . PHE A 1 176 ? -10.352 19.781 -1.58 1 90.75 176 PHE A C 1
ATOM 1344 O O . PHE A 1 176 ? -9.961 18.625 -1.677 1 90.75 176 PHE A O 1
ATOM 1351 N N . ALA A 1 177 ? -9.727 20.734 -0.857 1 92.94 177 ALA A N 1
ATOM 1352 C CA . ALA A 1 177 ? -8.492 20.422 -0.137 1 92.94 177 ALA A CA 1
ATOM 1353 C C . ALA A 1 177 ? -8.805 19.812 1.23 1 92.94 177 ALA A C 1
ATOM 1355 O O . ALA A 1 177 ? -9.336 20.484 2.111 1 92.94 177 ALA A O 1
ATOM 1356 N N . HIS A 1 178 ? -8.586 18.547 1.38 1 92.56 178 HIS A N 1
ATOM 1357 C CA . HIS A 1 178 ? -8.688 17.875 2.67 1 92.56 178 HIS A CA 1
ATOM 1358 C C . HIS A 1 178 ? -7.312 17.719 3.312 1 92.56 178 HIS A C 1
ATOM 1360 O O . HIS A 1 178 ? -6.461 16.984 2.801 1 92.56 178 HIS A O 1
ATOM 1366 N N . THR A 1 179 ? -7.113 18.375 4.441 1 94.06 179 THR A N 1
ATOM 1367 C CA . THR A 1 179 ? -5.809 18.375 5.09 1 94.06 179 THR A CA 1
ATOM 1368 C C . THR A 1 179 ? -5.879 17.672 6.445 1 94.06 179 THR A C 1
ATOM 1370 O O . THR A 1 179 ? -6.746 17.984 7.266 1 94.06 179 THR A O 1
ATOM 1373 N N . ASP A 1 180 ? -5.039 16.688 6.656 1 93.19 180 ASP A N 1
ATOM 1374 C CA . ASP A 1 180 ? -4.797 16.062 7.953 1 93.19 180 ASP A CA 1
ATOM 1375 C C . ASP A 1 180 ? -3.449 16.5 8.531 1 93.19 180 ASP A C 1
ATOM 1377 O O . ASP A 1 180 ? -2.436 16.5 7.824 1 93.19 180 ASP A O 1
ATOM 1381 N N . GLU A 1 181 ? -3.469 16.906 9.711 1 94.81 181 GLU A N 1
ATOM 1382 C CA . GLU A 1 181 ? -2.254 17.312 10.414 1 94.81 181 GLU A CA 1
ATOM 1383 C C . GLU A 1 181 ? -2.234 16.781 11.844 1 94.81 181 GLU A C 1
ATOM 1385 O O . GLU A 1 181 ? -3.281 16.672 12.484 1 94.81 181 GLU A O 1
ATOM 1390 N N . ASN A 1 182 ? -1.072 16.375 12.305 1 96.31 182 ASN A N 1
ATOM 1391 C CA . ASN A 1 182 ? -0.911 15.914 13.672 1 96.31 182 ASN A CA 1
ATOM 1392 C C . ASN A 1 182 ? 0.547 15.977 14.125 1 96.31 182 ASN A C 1
ATOM 1394 O O . ASN A 1 182 ? 1.445 16.156 13.297 1 96.31 182 ASN A O 1
ATOM 1398 N N . SER A 1 183 ? 0.779 16.031 15.359 1 97.12 183 SER A N 1
ATOM 1399 C CA . SER A 1 183 ? 2.072 15.859 16.016 1 97.12 183 SER A CA 1
ATOM 1400 C C . SER A 1 183 ? 2.094 14.594 16.859 1 97.12 183 SER A C 1
ATOM 1402 O O . SER A 1 183 ? 1.181 14.359 17.656 1 97.12 183 SER A O 1
ATOM 1404 N N . LEU A 1 184 ? 3.053 13.836 16.641 1 98.44 184 LEU A N 1
ATOM 1405 C CA . LEU A 1 184 ? 3.158 12.531 17.297 1 98.44 184 LEU A CA 1
ATOM 1406 C C . LEU A 1 184 ? 4.465 12.422 18.062 1 98.44 184 LEU A C 1
ATOM 1408 O O . LEU A 1 184 ? 5.414 13.172 17.812 1 98.44 184 LEU A O 1
ATOM 1412 N N . LYS A 1 185 ? 4.465 11.484 18.969 1 98.44 185 LYS A N 1
ATOM 1413 C CA . LYS A 1 185 ? 5.656 11.18 19.766 1 98.44 185 LYS A CA 1
ATOM 1414 C C . LYS A 1 185 ? 6.09 9.727 19.578 1 98.44 185 LYS A C 1
ATOM 1416 O O . LYS A 1 185 ? 5.25 8.836 19.484 1 98.44 185 LYS A O 1
ATOM 1421 N N . ARG A 1 186 ? 7.375 9.602 19.578 1 97.94 186 ARG A N 1
ATOM 1422 C CA . ARG A 1 186 ? 7.922 8.25 19.516 1 97.94 186 ARG A CA 1
ATOM 1423 C C . ARG A 1 186 ? 7.586 7.465 20.781 1 97.94 186 ARG A C 1
ATOM 1425 O O . ARG A 1 186 ? 7.66 8 21.875 1 97.94 186 ARG A O 1
ATOM 1432 N N . LYS A 1 187 ? 7.133 6.277 20.578 1 94.62 187 LYS A N 1
ATOM 1433 C CA . LYS A 1 187 ? 6.805 5.426 21.719 1 94.62 187 LYS A CA 1
ATOM 1434 C C . LYS A 1 187 ? 8.031 4.668 22.219 1 94.62 187 LYS A C 1
ATOM 1436 O O . LYS A 1 187 ? 8.867 4.246 21.422 1 94.62 187 LYS A O 1
ATOM 1441 N N . MET B 1 1 ? -21 -17.062 17.203 1 45.22 1 MET B N 1
ATOM 1442 C CA . MET B 1 1 ? -21.656 -15.805 16.875 1 45.22 1 MET B CA 1
ATOM 1443 C C . MET B 1 1 ? -20.672 -14.82 16.25 1 45.22 1 MET B C 1
ATOM 1445 O O . MET B 1 1 ? -20.938 -14.258 15.195 1 45.22 1 MET B O 1
ATOM 1449 N N . ALA B 1 2 ? -19.5 -14.422 16.859 1 59.84 2 ALA B N 1
ATOM 1450 C CA . ALA B 1 2 ? -18.5 -13.492 16.344 1 59.84 2 ALA B CA 1
ATOM 1451 C C . ALA B 1 2 ? -17.953 -13.953 15 1 59.84 2 ALA B C 1
ATOM 1453 O O . ALA B 1 2 ? -17.875 -13.172 14.055 1 59.84 2 ALA B O 1
ATOM 1454 N N . GLU B 1 3 ? -17.844 -15.281 14.945 1 74 3 GLU B N 1
ATOM 1455 C CA . GLU B 1 3 ? -17.312 -15.844 13.703 1 74 3 GLU B CA 1
ATOM 1456 C C . GLU B 1 3 ? -18.312 -15.719 12.562 1 74 3 GLU B C 1
ATOM 1458 O O . GLU B 1 3 ? -17.953 -15.383 11.438 1 74 3 GLU B O 1
ATOM 1463 N N . SER B 1 4 ? -19.547 -16.078 12.828 1 76.94 4 SER B N 1
ATOM 1464 C CA . SER B 1 4 ? -20.594 -15.984 11.805 1 76.94 4 SER B CA 1
ATOM 1465 C C . SER B 1 4 ? -20.75 -14.555 11.312 1 76.94 4 SER B C 1
ATOM 1467 O O . SER B 1 4 ? -20.953 -14.32 10.117 1 76.94 4 SER B O 1
ATOM 1469 N N . ASN B 1 5 ? -20.625 -13.68 12.188 1 86 5 ASN B N 1
ATOM 1470 C CA . ASN B 1 5 ? -20.75 -12.273 11.836 1 86 5 ASN B CA 1
ATOM 1471 C C . ASN B 1 5 ? -19.578 -11.805 10.977 1 86 5 ASN B C 1
ATOM 1473 O O . ASN B 1 5 ? -19.766 -11.047 10.023 1 86 5 ASN B O 1
ATOM 1477 N N . ASP B 1 6 ? -18.438 -12.359 11.281 1 90.69 6 ASP B N 1
ATOM 1478 C CA . ASP B 1 6 ? -17.266 -11.992 10.492 1 90.69 6 ASP B CA 1
ATOM 1479 C C . ASP B 1 6 ? -17.359 -12.578 9.086 1 90.69 6 ASP B C 1
ATOM 1481 O O . ASP B 1 6 ? -17 -11.906 8.109 1 90.69 6 ASP B O 1
ATOM 1485 N N . LYS B 1 7 ? -17.844 -13.828 9.039 1 92.31 7 LYS B N 1
ATOM 1486 C CA . LYS B 1 7 ? -17.984 -14.477 7.738 1 92.31 7 LYS B CA 1
ATOM 1487 C C . LYS B 1 7 ? -18.938 -13.695 6.832 1 92.31 7 LYS B C 1
ATOM 1489 O O . LYS B 1 7 ? -18.656 -13.523 5.641 1 92.31 7 LYS B O 1
ATOM 1494 N N . GLU B 1 8 ? -20.016 -13.289 7.398 1 93.12 8 GLU B N 1
ATOM 1495 C CA . GLU B 1 8 ? -20.969 -12.5 6.633 1 93.12 8 GLU B CA 1
ATOM 1496 C C . GLU B 1 8 ? -20.422 -11.133 6.273 1 93.12 8 GLU B C 1
ATOM 1498 O O . GLU B 1 8 ? -20.641 -10.633 5.172 1 93.12 8 GLU B O 1
ATOM 1503 N N . PHE B 1 9 ? -19.719 -10.57 7.184 1 96 9 PHE B N 1
ATOM 1504 C CA . PHE B 1 9 ? -19.203 -9.219 7.02 1 96 9 PHE B CA 1
ATOM 1505 C C . PHE B 1 9 ? -18.141 -9.172 5.934 1 96 9 PHE B C 1
ATOM 1507 O O . PHE B 1 9 ? -18.203 -8.344 5.023 1 96 9 PHE B O 1
ATOM 1514 N N . PHE B 1 10 ? -17.25 -10.117 5.93 1 97.69 10 PHE B N 1
ATOM 1515 C CA . PHE B 1 10 ? -16.094 -10.062 5.039 1 97.69 10 PHE B CA 1
ATOM 1516 C C . PHE B 1 10 ? -16.375 -10.805 3.738 1 97.69 10 PHE B C 1
ATOM 1518 O O . PHE B 1 10 ? -15.633 -10.656 2.764 1 97.69 10 PHE B O 1
ATOM 1525 N N . GLY B 1 11 ? -17.438 -11.609 3.717 1 96.5 11 GLY B N 1
ATOM 1526 C CA . GLY B 1 11 ? -17.734 -12.367 2.512 1 96.5 11 GLY B CA 1
ATOM 1527 C C . GLY B 1 11 ? -16.594 -13.242 2.051 1 96.5 11 GLY B C 1
ATOM 1528 O O . GLY B 1 11 ? -16.031 -14 2.842 1 96.5 11 GLY B O 1
ATOM 1529 N N . PRO B 1 12 ? -16.281 -13.188 0.746 1 98 12 PRO B N 1
ATOM 1530 C CA . PRO B 1 12 ? -15.242 -14.07 0.203 1 98 12 PRO B CA 1
ATOM 1531 C C . PRO B 1 12 ? -13.859 -13.773 0.784 1 98 12 PRO B C 1
ATOM 1533 O O . PRO B 1 12 ? -12.922 -14.562 0.588 1 98 12 PRO B O 1
ATOM 1536 N N . LEU B 1 13 ? -13.672 -12.68 1.423 1 98.38 13 LEU B N 1
ATOM 1537 C CA . LEU B 1 13 ? -12.359 -12.336 1.973 1 98.38 13 LEU B CA 1
ATOM 1538 C C . LEU B 1 13 ? -12.125 -13.039 3.303 1 98.38 13 LEU B C 1
ATOM 1540 O O . LEU B 1 13 ? -10.984 -13.133 3.768 1 98.38 13 LEU B O 1
ATOM 1544 N N . TYR B 1 14 ? -13.148 -13.531 3.916 1 97.25 14 TYR B N 1
ATOM 1545 C CA . TYR B 1 14 ? -13.07 -14.062 5.273 1 97.25 14 TYR B CA 1
ATOM 1546 C C . TYR B 1 14 ? -12.07 -15.211 5.355 1 97.25 14 TYR B C 1
ATOM 1548 O O . TYR B 1 14 ? -11.211 -15.227 6.234 1 97.25 14 TYR B O 1
ATOM 1556 N N . PRO B 1 15 ? -12.141 -16.172 4.414 1 97.5 15 PRO B N 1
ATOM 1557 C CA . PRO B 1 15 ? -11.227 -17.297 4.543 1 97.5 15 PRO B CA 1
ATOM 1558 C C . PRO B 1 15 ? -9.758 -16.906 4.383 1 97.5 15 PRO B C 1
ATOM 1560 O O . PRO B 1 15 ? -8.859 -17.672 4.73 1 97.5 15 PRO B O 1
ATOM 1563 N N . LEU B 1 16 ? -9.469 -15.758 3.836 1 98.31 16 LEU B N 1
ATOM 1564 C CA . LEU B 1 16 ? -8.094 -15.312 3.6 1 98.31 16 LEU B CA 1
ATOM 1565 C C . LEU B 1 16 ? -7.43 -14.883 4.902 1 98.31 16 LEU B C 1
ATOM 1567 O O . LEU B 1 16 ? -6.203 -14.883 5.004 1 98.31 16 LEU B O 1
ATOM 1571 N N . ILE B 1 17 ? -8.211 -14.438 5.832 1 98.19 17 ILE B N 1
ATOM 1572 C CA . ILE B 1 17 ? -7.711 -13.797 7.039 1 98.19 17 ILE B CA 1
ATOM 1573 C C . ILE B 1 17 ? -6.875 -14.789 7.844 1 98.19 17 ILE B C 1
ATOM 1575 O O . ILE B 1 17 ? -7.316 -15.906 8.109 1 98.19 17 ILE B O 1
ATOM 1579 N N . GLY B 1 18 ? -5.676 -14.344 8.195 1 98.38 18 GLY B N 1
ATOM 1580 C CA . GLY B 1 18 ? -4.754 -15.18 8.953 1 98.38 18 GLY B CA 1
ATOM 1581 C C . GLY B 1 18 ? -3.314 -15.055 8.484 1 98.38 18 GLY B C 1
ATOM 1582 O O . GLY B 1 18 ? -2.977 -14.133 7.742 1 98.38 18 GLY B O 1
ATOM 1583 N N . VAL B 1 19 ? -2.477 -15.875 9.023 1 98.81 19 VAL B N 1
ATOM 1584 C CA . VAL B 1 19 ? -1.067 -15.938 8.656 1 98.81 19 VAL B CA 1
ATOM 1585 C C . VAL B 1 19 ? -0.799 -17.219 7.867 1 98.81 19 VAL B C 1
ATOM 1587 O O . VAL B 1 19 ? -1.182 -18.312 8.297 1 98.81 19 VAL B O 1
ATOM 1590 N N . TRP B 1 20 ? -0.218 -17.078 6.707 1 98.75 20 TRP B N 1
ATOM 1591 C CA . TRP B 1 20 ? 0.074 -18.172 5.789 1 98.75 20 TRP B CA 1
ATOM 1592 C C . TRP B 1 20 ? 1.575 -18.297 5.551 1 98.75 20 TRP B C 1
ATOM 1594 O O . TRP B 1 20 ? 2.264 -17.297 5.344 1 98.75 20 TRP B O 1
ATOM 1604 N N . GLN B 1 21 ? 2.021 -19.5 5.602 1 98.19 21 GLN B N 1
ATOM 1605 C CA . GLN B 1 21 ? 3.443 -19.734 5.367 1 98.19 21 GLN B CA 1
ATOM 1606 C C . GLN B 1 21 ? 3.656 -20.828 4.336 1 98.19 21 GLN B C 1
ATOM 1608 O O . GLN B 1 21 ? 2.896 -21.797 4.293 1 98.19 21 GLN B O 1
ATOM 1613 N N . GLY B 1 22 ? 4.617 -20.594 3.537 1 95.81 22 GLY B N 1
ATOM 1614 C CA . GLY B 1 22 ? 4.988 -21.578 2.537 1 95.81 22 GLY B CA 1
ATOM 1615 C C . GLY B 1 22 ? 6.473 -21.594 2.225 1 95.81 22 GLY B C 1
ATOM 1616 O O . GLY B 1 22 ? 7.137 -20.562 2.324 1 95.81 22 GLY B O 1
ATOM 1617 N N . ASP B 1 23 ? 6.957 -22.766 1.849 1 91.44 23 ASP B N 1
ATOM 1618 C CA . ASP B 1 23 ? 8.367 -22.922 1.506 1 91.44 23 ASP B CA 1
ATOM 1619 C C . ASP B 1 23 ? 8.531 -23.609 0.155 1 91.44 23 ASP B C 1
ATOM 1621 O O . ASP B 1 23 ? 9.602 -24.156 -0.145 1 91.44 23 ASP B O 1
ATOM 1625 N N . ASN B 1 24 ? 7.551 -23.609 -0.591 1 88.12 24 ASN B N 1
ATOM 1626 C CA . ASN B 1 24 ? 7.602 -24.312 -1.863 1 88.12 24 ASN B CA 1
ATOM 1627 C C . ASN B 1 24 ? 7.82 -23.359 -3.033 1 88.12 24 ASN B C 1
ATOM 1629 O O . ASN B 1 24 ? 7.77 -23.781 -4.195 1 88.12 24 ASN B O 1
ATOM 1633 N N . GLY B 1 25 ? 8.016 -22.125 -2.756 1 86.88 25 GLY B N 1
ATOM 1634 C CA . GLY B 1 25 ? 8.203 -21.156 -3.826 1 86.88 25 GLY B CA 1
ATOM 1635 C C . GLY B 1 25 ? 9.578 -21.219 -4.457 1 86.88 25 GLY B C 1
ATOM 1636 O O . GLY B 1 25 ? 10.562 -21.562 -3.789 1 86.88 25 GLY B O 1
ATOM 1637 N N . MET B 1 26 ? 9.602 -21.016 -5.773 1 86.19 26 MET B N 1
ATOM 1638 C CA . MET B 1 26 ? 10.82 -20.922 -6.57 1 86.19 26 MET B CA 1
ATOM 1639 C C . MET B 1 26 ? 10.844 -19.625 -7.375 1 86.19 26 MET B C 1
ATOM 1641 O O . MET B 1 26 ? 9.969 -19.391 -8.211 1 86.19 26 MET B O 1
ATOM 1645 N N . ASP B 1 27 ? 11.852 -18.812 -7.082 1 84 27 ASP B N 1
ATOM 1646 C CA . ASP B 1 27 ? 11.984 -17.547 -7.805 1 84 27 ASP B CA 1
ATOM 1647 C C . ASP B 1 27 ? 12.797 -17.734 -9.086 1 84 27 ASP B C 1
ATOM 1649 O O . ASP B 1 27 ? 13.938 -18.203 -9.039 1 84 27 ASP B O 1
ATOM 1653 N N . VAL B 1 28 ? 12.188 -17.484 -10.188 1 78.88 28 VAL B N 1
ATOM 1654 C CA . VAL B 1 28 ? 12.883 -17.516 -11.469 1 78.88 28 VAL B CA 1
ATOM 1655 C C . VAL B 1 28 ? 13.062 -16.078 -11.984 1 78.88 28 VAL B C 1
ATOM 1657 O O . VAL B 1 28 ? 12.094 -15.414 -12.336 1 78.88 28 VAL B O 1
ATOM 1660 N N . SER B 1 29 ? 14.32 -15.57 -11.922 1 73.5 29 SER B N 1
ATOM 1661 C CA . SER B 1 29 ? 14.578 -14.188 -12.328 1 73.5 29 SER B CA 1
ATOM 1662 C C . SER B 1 29 ? 15.375 -14.141 -13.625 1 73.5 29 SER B C 1
ATOM 1664 O O . SER B 1 29 ? 16.312 -14.922 -13.82 1 73.5 29 SER B O 1
ATOM 1666 N N . PRO B 1 30 ? 14.859 -13.227 -14.516 1 72.25 30 PRO B N 1
ATOM 1667 C CA . PRO B 1 30 ? 15.664 -13.047 -15.727 1 72.25 30 PRO B CA 1
ATOM 1668 C C . PRO B 1 30 ? 17 -12.375 -15.453 1 72.25 30 PRO B C 1
ATOM 1670 O O . PRO B 1 30 ? 17.094 -11.461 -14.633 1 72.25 30 PRO B O 1
ATOM 1673 N N . GLU B 1 31 ? 18.062 -13.023 -15.906 1 69.88 31 GLU B N 1
ATOM 1674 C CA . GLU B 1 31 ? 19.406 -12.445 -15.914 1 69.88 31 GLU B CA 1
ATOM 1675 C C . GLU B 1 31 ? 19.891 -12.203 -17.344 1 69.88 31 GLU B C 1
ATOM 1677 O O . GLU B 1 31 ? 19.422 -12.852 -18.281 1 69.88 31 GLU B O 1
ATOM 1682 N N . PRO B 1 32 ? 20.734 -11.141 -17.547 1 68.75 32 PRO B N 1
ATOM 1683 C CA . PRO B 1 32 ? 21.281 -10.922 -18.891 1 68.75 32 PRO B CA 1
ATOM 1684 C C . PRO B 1 32 ? 21.766 -12.211 -19.547 1 68.75 32 PRO B C 1
ATOM 1686 O O . PRO B 1 32 ? 21.609 -12.398 -20.75 1 68.75 32 PRO B O 1
ATOM 1689 N N . ASP B 1 33 ? 22.328 -13.023 -18.75 1 69.62 33 ASP B N 1
ATOM 1690 C CA . ASP B 1 33 ? 22.953 -14.219 -19.312 1 69.62 33 ASP B CA 1
ATOM 1691 C C . ASP B 1 33 ? 22.156 -15.469 -18.953 1 69.62 33 ASP B C 1
ATOM 1693 O O . ASP B 1 33 ? 22.688 -16.578 -18.969 1 69.62 33 ASP B O 1
ATOM 1697 N N . GLY B 1 34 ? 20.875 -15.336 -18.609 1 70.5 34 GLY B N 1
ATOM 1698 C CA . GLY B 1 34 ? 20.125 -16.531 -18.281 1 70.5 34 GLY B CA 1
ATOM 1699 C C . GLY B 1 34 ? 19.062 -16.297 -17.219 1 70.5 34 GLY B C 1
ATOM 1700 O O . GLY B 1 34 ? 18.422 -15.258 -17.203 1 70.5 34 GLY B O 1
ATOM 1701 N N . GLU B 1 35 ? 18.672 -17.547 -16.625 1 71.56 35 GLU B N 1
ATOM 1702 C CA . GLU B 1 35 ? 17.703 -17.531 -15.539 1 71.56 35 GLU B CA 1
ATOM 1703 C C . GLU B 1 35 ? 18.328 -18.047 -14.242 1 71.56 35 GLU B C 1
ATOM 1705 O O . GLU B 1 35 ? 19.25 -18.875 -14.273 1 71.56 35 GLU B O 1
ATOM 1710 N N . GLU B 1 36 ? 18.109 -17.375 -13.141 1 76.69 36 GLU B N 1
ATOM 1711 C CA . GLU B 1 36 ? 18.5 -17.844 -11.82 1 76.69 36 GLU B CA 1
ATOM 1712 C C . GLU B 1 36 ? 17.297 -18.359 -11.031 1 76.69 36 GLU B C 1
ATOM 1714 O O . GLU B 1 36 ? 16.219 -17.734 -11.07 1 76.69 36 GLU B O 1
ATOM 1719 N N . MET B 1 37 ? 17.391 -19.594 -10.508 1 80 37 MET B N 1
ATOM 1720 C CA . MET B 1 37 ? 16.344 -20.172 -9.672 1 80 37 MET B CA 1
ATOM 1721 C C . MET B 1 37 ? 16.766 -20.188 -8.203 1 80 37 MET B C 1
ATOM 1723 O O . MET B 1 37 ? 17.875 -20.625 -7.879 1 80 37 MET B O 1
ATOM 1727 N N . SER B 1 38 ? 15.93 -19.625 -7.367 1 84.88 38 SER B N 1
ATOM 1728 C CA . SER B 1 38 ? 16.234 -19.609 -5.938 1 84.88 38 SER B CA 1
ATOM 1729 C C . SER B 1 38 ? 15 -19.953 -5.109 1 84.88 38 SER B C 1
ATOM 1731 O O . SER B 1 38 ? 13.969 -19.297 -5.199 1 84.88 38 SER B O 1
ATOM 1733 N N . PRO B 1 39 ? 15.164 -21.062 -4.328 1 90.19 39 PRO B N 1
ATOM 1734 C CA . PRO B 1 39 ? 14.047 -21.375 -3.432 1 90.19 39 PRO B CA 1
ATOM 1735 C C . PRO B 1 39 ? 13.828 -20.281 -2.375 1 90.19 39 PRO B C 1
ATOM 1737 O O . PRO B 1 39 ? 14.781 -19.656 -1.923 1 90.19 39 PRO B O 1
ATOM 1740 N N . TYR B 1 40 ? 12.609 -20.062 -2.055 1 94.25 40 TYR B N 1
ATOM 1741 C CA . TYR B 1 40 ? 12.336 -19.047 -1.049 1 94.25 40 TYR B CA 1
ATOM 1742 C C . TYR B 1 40 ? 11.234 -19.5 -0.095 1 94.25 40 TYR B C 1
ATOM 1744 O O . TYR B 1 40 ? 10.477 -20.422 -0.407 1 94.25 40 TYR B O 1
ATOM 1752 N N . PHE B 1 41 ? 11.312 -19 1.111 1 95.31 41 PHE B N 1
ATOM 1753 C CA . PHE B 1 41 ? 10.266 -19.062 2.123 1 95.31 41 PHE B CA 1
ATOM 1754 C C . PHE B 1 41 ? 9.43 -17.781 2.121 1 95.31 41 PHE B C 1
ATOM 1756 O O . PHE B 1 41 ? 9.961 -16.688 1.88 1 95.31 41 PHE B O 1
ATOM 1763 N N . GLU B 1 42 ? 8.109 -18.016 2.33 1 97.12 42 GLU B N 1
ATOM 1764 C CA . GLU B 1 42 ? 7.285 -16.812 2.328 1 97.12 42 GLU B CA 1
ATOM 1765 C C . GLU B 1 42 ? 6.238 -16.844 3.438 1 97.12 42 GLU B C 1
ATOM 1767 O O . GLU B 1 42 ? 5.812 -17.938 3.854 1 97.12 42 GLU B O 1
ATOM 1772 N N . THR B 1 43 ? 5.945 -15.711 3.994 1 98.19 43 THR B N 1
ATOM 1773 C CA . THR B 1 43 ? 4.84 -15.469 4.914 1 98.19 43 THR B CA 1
ATOM 1774 C C . THR B 1 43 ? 3.898 -14.406 4.363 1 98.19 43 THR B C 1
ATOM 1776 O O . THR B 1 43 ? 4.344 -13.328 3.947 1 98.19 43 THR B O 1
ATOM 1779 N N . ILE B 1 44 ? 2.646 -14.703 4.266 1 98.62 44 ILE B N 1
ATOM 1780 C CA . ILE B 1 44 ? 1.597 -13.742 3.963 1 98.62 44 ILE B CA 1
ATOM 1781 C C . ILE B 1 44 ? 0.715 -13.531 5.191 1 98.62 44 ILE B C 1
ATOM 1783 O O . ILE B 1 44 ? 0.191 -14.492 5.758 1 98.62 44 ILE B O 1
ATOM 1787 N N . THR B 1 45 ? 0.623 -12.359 5.641 1 98.88 45 THR B N 1
ATOM 1788 C CA . THR B 1 45 ? -0.269 -11.992 6.734 1 98.88 45 THR B CA 1
ATOM 1789 C C . THR B 1 45 ? -1.445 -11.172 6.219 1 98.88 45 THR B C 1
ATOM 1791 O O . THR B 1 45 ? -1.251 -10.125 5.59 1 98.88 45 THR B O 1
ATOM 1794 N N . ILE B 1 46 ? -2.646 -11.617 6.473 1 98.81 46 ILE B N 1
ATOM 1795 C CA . ILE B 1 46 ? -3.871 -10.922 6.078 1 98.81 46 ILE B CA 1
ATOM 1796 C C . ILE B 1 46 ? -4.695 -10.594 7.32 1 98.81 46 ILE B C 1
ATOM 1798 O O . ILE B 1 46 ? -5.035 -11.484 8.109 1 98.81 46 ILE B O 1
ATOM 1802 N N . ALA B 1 47 ? -5.004 -9.32 7.484 1 98.5 47 ALA B N 1
ATOM 1803 C CA . ALA B 1 47 ? -5.648 -8.859 8.711 1 98.5 47 ALA B CA 1
ATOM 1804 C C . ALA B 1 47 ? -6.887 -8.023 8.398 1 98.5 47 ALA B C 1
ATOM 1806 O O . ALA B 1 47 ? -6.914 -7.289 7.41 1 98.5 47 ALA B O 1
ATOM 1807 N N . PRO B 1 48 ? -7.895 -8.125 9.297 1 97.81 48 PRO B N 1
ATOM 1808 C CA . PRO B 1 48 ? -9.086 -7.297 9.102 1 97.81 48 PRO B CA 1
ATOM 1809 C C . PRO B 1 48 ? -8.789 -5.801 9.203 1 97.81 48 PRO B C 1
ATOM 1811 O O . PRO B 1 48 ? -8 -5.379 10.055 1 97.81 48 PRO B O 1
ATOM 1814 N N . VAL B 1 49 ? -9.32 -4.988 8.312 1 97.5 49 VAL B N 1
ATOM 1815 C CA . VAL B 1 49 ? -9.281 -3.531 8.383 1 97.5 49 VAL B CA 1
ATOM 1816 C C . VAL B 1 49 ? -10.672 -2.992 8.719 1 97.5 49 VAL B C 1
ATOM 1818 O O . VAL B 1 49 ? -10.828 -2.18 9.633 1 97.5 49 VAL B O 1
ATOM 1821 N N . GLY B 1 50 ? -11.688 -3.467 8.039 1 96.06 50 GLY B N 1
ATOM 1822 C CA . GLY B 1 50 ? -13.062 -3.021 8.203 1 96.06 50 GLY B CA 1
ATOM 1823 C C . GLY B 1 50 ? -13.688 -2.525 6.914 1 96.06 50 GLY B C 1
ATOM 1824 O O . GLY B 1 50 ? -13.359 -3.02 5.832 1 96.06 50 GLY B O 1
ATOM 1825 N N . ASP B 1 51 ? -14.664 -1.68 7.047 1 96.25 51 ASP B N 1
ATOM 1826 C CA . ASP B 1 51 ? -15.32 -1.145 5.855 1 96.25 51 ASP B CA 1
ATOM 1827 C C . ASP B 1 51 ? -15.078 0.357 5.723 1 96.25 51 ASP B C 1
ATOM 1829 O O . ASP B 1 51 ? -14.641 1.008 6.676 1 96.25 51 ASP B O 1
ATOM 1833 N N . ALA B 1 52 ? -15.141 0.829 4.551 1 95.69 52 ALA B N 1
ATOM 1834 C CA . ALA B 1 52 ? -15.102 2.256 4.238 1 95.69 52 ALA B CA 1
ATOM 1835 C C . ALA B 1 52 ? -16.203 2.629 3.244 1 95.69 52 ALA B C 1
ATOM 1837 O O . ALA B 1 52 ? -16.469 1.889 2.293 1 95.69 52 ALA B O 1
ATOM 1838 N N . THR B 1 53 ? -16.781 3.748 3.518 1 94.25 53 THR B N 1
ATOM 1839 C CA . THR B 1 53 ? -17.812 4.25 2.613 1 94.25 53 THR B CA 1
ATOM 1840 C C . THR B 1 53 ? -17.266 5.355 1.721 1 94.25 53 THR B C 1
ATOM 1842 O O . THR B 1 53 ? -16.672 6.324 2.213 1 94.25 53 THR B O 1
ATOM 1845 N N . ASN B 1 54 ? -17.469 5.16 0.424 1 95.62 54 ASN B N 1
ATOM 1846 C CA . ASN B 1 54 ? -17.047 6.141 -0.571 1 95.62 54 ASN B CA 1
ATOM 1847 C C . ASN B 1 54 ? -18.203 6.992 -1.054 1 95.62 54 ASN B C 1
ATOM 1849 O O . ASN B 1 54 ? -19.219 6.465 -1.529 1 95.62 54 ASN B O 1
ATOM 1853 N N . ALA B 1 55 ? -18.109 8.266 -0.808 1 93.44 55 ALA B N 1
ATOM 1854 C CA . ALA B 1 55 ? -19.062 9.266 -1.304 1 93.44 55 ALA B CA 1
ATOM 1855 C C . ALA B 1 55 ? -20.484 8.922 -0.885 1 93.44 55 ALA B C 1
ATOM 1857 O O . ALA B 1 55 ? -21.422 9.078 -1.67 1 93.44 55 ALA B O 1
ATOM 1858 N N . GLU B 1 56 ? -20.625 8.297 0.206 1 91.19 56 GLU B N 1
ATOM 1859 C CA . GLU B 1 56 ? -21.906 7.953 0.809 1 91.19 56 GLU B CA 1
ATOM 1860 C C . GLU B 1 56 ? -22.688 6.984 -0.074 1 91.19 56 GLU B C 1
ATOM 1862 O O . GLU B 1 56 ? -23.906 6.855 0.064 1 91.19 56 GLU B O 1
ATOM 1867 N N . GLU B 1 57 ? -22.094 6.332 -1.008 1 95.5 57 GLU B N 1
ATOM 1868 C CA . GLU B 1 57 ? -22.812 5.508 -1.974 1 95.5 57 GLU B CA 1
ATOM 1869 C C . GLU B 1 57 ? -22.203 4.105 -2.057 1 95.5 57 GLU B C 1
ATOM 1871 O O . GLU B 1 57 ? -22.938 3.117 -2.141 1 95.5 57 GLU B O 1
ATOM 1876 N N . GLN B 1 58 ? -20.922 4.004 -2.064 1 97.81 58 GLN B N 1
ATOM 1877 C CA . GLN B 1 58 ? -20.234 2.717 -2.164 1 97.81 58 GLN B CA 1
ATOM 1878 C C . GLN B 1 58 ? -19.641 2.305 -0.821 1 97.81 58 GLN B C 1
ATOM 1880 O O . GLN B 1 58 ? -19.062 3.129 -0.114 1 97.81 58 GLN B O 1
ATOM 1885 N N . THR B 1 59 ? -19.812 1.057 -0.462 1 98 59 THR B N 1
ATOM 1886 C CA . THR B 1 59 ? -19.141 0.504 0.71 1 98 59 THR B CA 1
ATOM 1887 C C . THR B 1 59 ? -18.188 -0.622 0.31 1 98 59 THR B C 1
ATOM 1889 O O . THR B 1 59 ? -18.594 -1.576 -0.355 1 98 59 THR B O 1
ATOM 1892 N N . LEU B 1 60 ? -16.969 -0.483 0.673 1 98.56 60 LEU B N 1
ATOM 1893 C CA . LEU B 1 60 ? -15.961 -1.52 0.483 1 98.56 60 LEU B CA 1
ATOM 1894 C C . LEU B 1 60 ? -15.57 -2.152 1.816 1 98.56 60 LEU B C 1
ATOM 1896 O O . LEU B 1 60 ? -15.305 -1.443 2.789 1 98.56 60 LEU B O 1
ATOM 1900 N N . VAL B 1 61 ? -15.617 -3.484 1.868 1 98.44 61 VAL B N 1
ATOM 1901 C CA . VAL B 1 61 ? -15.016 -4.246 2.957 1 98.44 61 VAL B CA 1
ATOM 1902 C C . VAL B 1 61 ? -13.562 -4.578 2.609 1 98.44 61 VAL B C 1
ATOM 1904 O O . VAL B 1 61 ? -13.266 -4.996 1.486 1 98.44 61 VAL B O 1
ATOM 1907 N N . CYS B 1 62 ? -12.672 -4.418 3.637 1 98.5 62 CYS B N 1
ATOM 1908 C CA . CYS B 1 62 ? -11.258 -4.492 3.277 1 98.5 62 CYS B CA 1
ATOM 1909 C C . CYS B 1 62 ? -10.477 -5.32 4.289 1 98.5 62 CYS B C 1
ATOM 1911 O O . CYS B 1 62 ? -10.789 -5.305 5.484 1 98.5 62 CYS B O 1
ATOM 1913 N N . VAL B 1 63 ? -9.531 -6.09 3.766 1 98.81 63 VAL B N 1
ATOM 1914 C CA . VAL B 1 63 ? -8.453 -6.672 4.555 1 98.81 63 VAL B CA 1
ATOM 1915 C C . VAL B 1 63 ? -7.105 -6.211 4.012 1 98.81 63 VAL B C 1
ATOM 1917 O O . VAL B 1 63 ? -6.957 -5.996 2.805 1 98.81 63 VAL B O 1
ATOM 1920 N N . SER B 1 64 ? -6.141 -5.973 4.891 1 98.81 64 SER B N 1
ATOM 1921 C CA . SER B 1 64 ? -4.773 -5.656 4.488 1 98.81 64 SER B CA 1
ATOM 1922 C C . SER B 1 64 ? -3.924 -6.918 4.391 1 98.81 64 SER B C 1
ATOM 1924 O O . SER B 1 64 ? -4.262 -7.949 4.977 1 98.81 64 SER B O 1
ATOM 1926 N N . TYR B 1 65 ? -2.873 -6.879 3.68 1 98.69 65 TYR B N 1
ATOM 1927 C CA . TYR B 1 65 ? -1.948 -8.008 3.668 1 98.69 65 TYR B CA 1
ATOM 1928 C C . TYR B 1 65 ? -0.508 -7.527 3.525 1 98.69 65 TYR B C 1
ATOM 1930 O O . TYR B 1 65 ? -0.258 -6.438 3.012 1 98.69 65 TYR B O 1
ATOM 1938 N N . THR B 1 66 ? 0.411 -8.25 4.004 1 98.62 66 THR B N 1
ATOM 1939 C CA . THR B 1 66 ? 1.855 -8.156 3.826 1 98.62 66 THR B CA 1
ATOM 1940 C C . THR B 1 66 ? 2.443 -9.492 3.4 1 98.62 66 THR B C 1
ATOM 1942 O O . THR B 1 66 ? 2.129 -10.531 3.988 1 98.62 66 THR B O 1
ATOM 1945 N N . GLN B 1 67 ? 3.148 -9.492 2.35 1 98.5 67 GLN B N 1
ATOM 1946 C CA . GLN B 1 67 ? 3.891 -10.656 1.876 1 98.5 67 GLN B CA 1
ATOM 1947 C C . GLN B 1 67 ? 5.395 -10.445 2.004 1 98.5 67 GLN B C 1
ATOM 1949 O O . GLN B 1 67 ? 5.934 -9.469 1.472 1 98.5 67 GLN B O 1
ATOM 1954 N N . VAL B 1 68 ? 6.008 -11.281 2.775 1 97.94 68 VAL B N 1
ATOM 1955 C CA . VAL B 1 68 ? 7.457 -11.242 2.965 1 97.94 68 VAL B CA 1
ATOM 1956 C C . VAL B 1 68 ? 8.078 -12.531 2.426 1 97.94 68 VAL B C 1
ATOM 1958 O O . VAL B 1 68 ? 7.684 -13.633 2.814 1 97.94 68 VAL B O 1
ATOM 1961 N N . VAL B 1 69 ? 9.016 -12.375 1.521 1 96.5 69 VAL B N 1
ATOM 1962 C CA . VAL B 1 69 ? 9.664 -13.508 0.869 1 96.5 69 VAL B CA 1
ATOM 1963 C C . VAL B 1 69 ? 11.156 -13.492 1.177 1 96.5 69 VAL B C 1
ATOM 1965 O O . VAL B 1 69 ? 11.828 -12.477 0.971 1 96.5 69 VAL B O 1
ATOM 1968 N N . SER B 1 70 ? 11.656 -14.57 1.644 1 95.12 70 SER B N 1
ATOM 1969 C CA . SER B 1 70 ? 13.055 -14.68 2.055 1 95.12 70 SER B CA 1
ATOM 1970 C C . SER B 1 70 ? 13.75 -15.852 1.367 1 95.12 70 SER B C 1
ATOM 1972 O O . SER B 1 70 ? 13.141 -16.906 1.164 1 95.12 70 SER B O 1
ATOM 1974 N N . ARG B 1 71 ? 14.992 -15.617 1.072 1 92.25 71 ARG B N 1
ATOM 1975 C CA . ARG B 1 71 ? 15.789 -16.719 0.543 1 92.25 71 ARG B CA 1
ATOM 1976 C C . ARG B 1 71 ? 15.992 -17.797 1.595 1 92.25 71 ARG B C 1
ATOM 1978 O O . ARG B 1 71 ? 16.359 -17.5 2.734 1 92.25 71 ARG B O 1
ATOM 1985 N N . LYS B 1 72 ? 15.836 -18.984 1.172 1 90.69 72 LYS B N 1
ATOM 1986 C CA . LYS B 1 72 ? 16.016 -20.078 2.119 1 90.69 72 LYS B CA 1
ATOM 1987 C C . LYS B 1 72 ? 17.484 -20.219 2.518 1 90.69 72 LYS B C 1
ATOM 1989 O O . LYS B 1 72 ? 17.797 -20.547 3.666 1 90.69 72 LYS B O 1
ATOM 1994 N N . SER B 1 73 ? 18.344 -19.953 1.602 1 89.25 73 SER B N 1
ATOM 1995 C CA . SER B 1 73 ? 19.766 -20.172 1.806 1 89.25 73 SER B CA 1
ATOM 1996 C C . SER B 1 73 ? 20.344 -19.203 2.834 1 89.25 73 SER B C 1
ATOM 1998 O O . SER B 1 73 ? 21.188 -19.562 3.65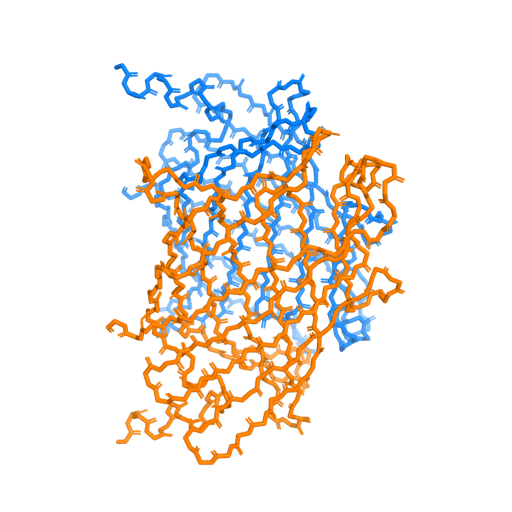 1 89.25 73 SER B O 1
ATOM 2000 N N . THR B 1 74 ? 19.859 -17.922 2.943 1 90.62 74 THR B N 1
ATOM 2001 C CA . THR B 1 74 ? 20.5 -16.891 3.75 1 90.62 74 THR B CA 1
ATOM 2002 C C . THR B 1 74 ? 19.516 -16.312 4.762 1 90.62 74 THR B C 1
ATOM 2004 O O . THR B 1 74 ? 19.922 -15.648 5.719 1 90.62 74 THR B O 1
ATOM 2007 N N . GLY B 1 75 ? 18.219 -16.516 4.473 1 90.88 75 GLY B N 1
ATOM 2008 C CA . GLY B 1 75 ? 17.219 -15.867 5.289 1 90.88 75 GLY B CA 1
ATOM 2009 C C . GLY B 1 75 ? 16.984 -14.414 4.914 1 90.88 75 GLY B C 1
ATOM 2010 O O . GLY B 1 75 ? 16.125 -13.75 5.492 1 90.88 75 GLY B O 1
ATOM 2011 N N . GLN B 1 76 ? 17.672 -13.992 3.934 1 91.31 76 GLN B N 1
ATOM 2012 C CA . GLN B 1 76 ? 17.578 -12.594 3.521 1 91.31 76 GLN B CA 1
ATOM 2013 C C . GLN B 1 76 ? 16.266 -12.32 2.812 1 91.31 76 GLN B C 1
ATOM 2015 O O . GLN B 1 76 ? 15.875 -13.047 1.896 1 91.31 76 GLN B O 1
ATOM 2020 N N . VAL B 1 77 ? 15.602 -11.273 3.299 1 92.94 77 VAL B N 1
ATOM 2021 C CA . VAL B 1 77 ? 14.391 -10.828 2.617 1 92.94 77 VAL B CA 1
ATOM 2022 C C . VAL B 1 77 ? 14.75 -10.211 1.268 1 92.94 77 VAL B C 1
ATOM 2024 O O . VAL B 1 77 ? 15.594 -9.312 1.194 1 92.94 77 VAL B O 1
ATOM 2027 N N . PHE B 1 78 ? 14.078 -10.758 0.199 1 92.31 78 PHE B N 1
ATOM 2028 C CA . PHE B 1 78 ? 14.398 -10.18 -1.102 1 92.31 78 PHE B CA 1
ATOM 2029 C C . PHE B 1 78 ? 13.141 -9.656 -1.784 1 92.31 78 PHE B C 1
ATOM 2031 O O . PHE B 1 78 ? 13.203 -9.086 -2.873 1 92.31 78 PHE B O 1
ATOM 2038 N N . HIS B 1 79 ? 12.023 -9.906 -1.2 1 95.38 79 HIS B N 1
ATOM 2039 C CA . HIS B 1 79 ? 10.773 -9.328 -1.697 1 95.38 79 HIS B CA 1
ATOM 2040 C C . HIS B 1 79 ? 9.828 -8.984 -0.55 1 95.38 79 HIS B C 1
ATOM 2042 O O . HIS B 1 79 ? 9.695 -9.758 0.401 1 95.38 79 HIS B O 1
ATOM 2048 N N . HIS B 1 80 ? 9.25 -7.879 -0.623 1 97.81 80 HIS B N 1
ATOM 2049 C CA . HIS B 1 80 ? 8.258 -7.34 0.302 1 97.81 80 HIS B CA 1
ATOM 2050 C C . HIS B 1 80 ? 7.113 -6.668 -0.448 1 97.81 80 HIS B C 1
ATOM 2052 O O . HIS B 1 80 ? 7.34 -5.961 -1.433 1 97.81 80 HIS B O 1
ATOM 2058 N N . GLN B 1 81 ? 5.906 -6.91 -0.029 1 98.25 81 GLN B N 1
ATOM 2059 C CA . GLN B 1 81 ? 4.754 -6.328 -0.706 1 98.25 81 GLN B CA 1
ATOM 2060 C C . GLN B 1 81 ? 3.596 -6.113 0.264 1 98.25 81 GLN B C 1
ATOM 2062 O O . GLN B 1 81 ? 3.334 -6.961 1.121 1 98.25 81 GLN B O 1
ATOM 2067 N N . ILE B 1 82 ? 2.939 -4.996 0.117 1 98.81 82 ILE B N 1
ATOM 2068 C CA . ILE B 1 82 ? 1.789 -4.68 0.958 1 98.81 82 ILE B CA 1
ATOM 2069 C C . ILE B 1 82 ? 0.616 -4.242 0.085 1 98.81 82 ILE B C 1
ATOM 2071 O O . ILE B 1 82 ? 0.81 -3.809 -1.054 1 98.81 82 ILE B O 1
ATOM 2075 N N . GLY B 1 83 ? -0.563 -4.34 0.612 1 98.81 83 GLY B N 1
ATOM 2076 C CA . GLY B 1 83 ? -1.757 -3.881 -0.081 1 98.81 83 GLY B CA 1
ATOM 2077 C C . GLY B 1 83 ? -3.043 -4.281 0.616 1 98.81 83 GLY B C 1
ATOM 2078 O O . GLY B 1 83 ? -3.061 -4.477 1.833 1 98.81 83 GLY B O 1
ATOM 2079 N N . TYR B 1 84 ? -4.129 -4.25 -0.2 1 98.94 84 TYR B N 1
ATOM 2080 C CA . TYR B 1 84 ? -5.457 -4.602 0.296 1 98.94 84 TYR B CA 1
ATOM 2081 C C . TYR B 1 84 ? -6.176 -5.523 -0.679 1 98.94 84 TYR B C 1
ATOM 2083 O O . TYR B 1 84 ? -5.918 -5.488 -1.885 1 98.94 84 TYR B O 1
ATOM 2091 N N . PHE B 1 85 ? -7.039 -6.348 -0.065 1 98.94 85 PHE B N 1
ATOM 2092 C CA . PHE B 1 85 ? -8.195 -6.859 -0.788 1 98.94 85 PHE B CA 1
ATOM 2093 C C . PHE B 1 85 ? -9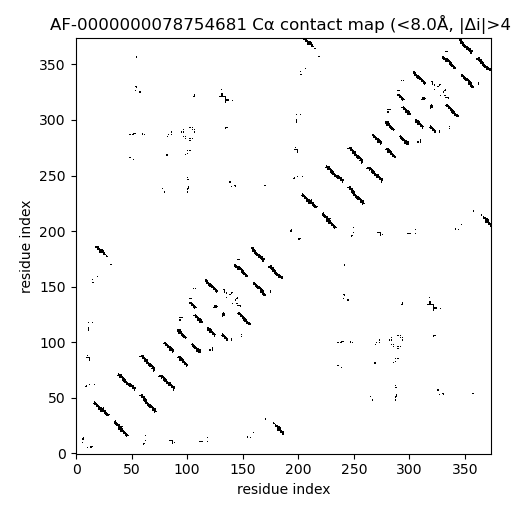.453 -6.07 -0.428 1 98.94 85 PHE B C 1
ATOM 2095 O O . PHE B 1 85 ? -9.656 -5.719 0.736 1 98.94 85 PHE B O 1
ATOM 2102 N N . TYR B 1 86 ? -10.227 -5.816 -1.468 1 98.88 86 TYR B N 1
ATOM 2103 C CA . TYR B 1 86 ? -11.5 -5.133 -1.286 1 98.88 86 TYR B CA 1
ATOM 2104 C C . TYR B 1 86 ? -12.656 -6.004 -1.771 1 98.88 86 TYR B C 1
ATOM 2106 O O . TYR B 1 86 ? -12.523 -6.723 -2.766 1 98.88 86 TYR B O 1
ATOM 2114 N N . PHE B 1 87 ? -13.789 -5.895 -1.092 1 98.81 87 PHE B N 1
ATOM 2115 C CA . PHE B 1 87 ? -15.016 -6.566 -1.511 1 98.81 87 PHE B CA 1
ATOM 2116 C C . PHE B 1 87 ? -16.203 -5.617 -1.438 1 98.81 87 PHE B C 1
ATOM 2118 O O . PHE B 1 87 ? -16.422 -4.965 -0.413 1 98.81 87 PHE B O 1
ATOM 2125 N N . GLU B 1 88 ? -16.828 -5.465 -2.531 1 98.56 88 GLU B N 1
ATOM 2126 C CA . GLU B 1 88 ? -18.078 -4.723 -2.572 1 98.56 88 GLU B CA 1
ATOM 2127 C C . GLU B 1 88 ? -19.281 -5.668 -2.576 1 98.56 88 GLU B C 1
ATOM 2129 O O . GLU B 1 88 ? -19.594 -6.277 -3.602 1 98.56 88 GLU B O 1
ATOM 2134 N N . LYS B 1 89 ? -20.016 -5.637 -1.531 1 96.25 89 LYS B N 1
ATOM 2135 C CA . LYS B 1 89 ? -21.141 -6.562 -1.376 1 96.25 89 LYS B CA 1
ATOM 2136 C C . LYS B 1 89 ? -22.203 -6.316 -2.434 1 96.25 89 LYS B C 1
ATOM 2138 O O . LYS B 1 89 ? -22.766 -7.262 -2.986 1 96.25 89 LYS B O 1
ATOM 2143 N N . LYS B 1 90 ? -22.469 -5.098 -2.691 1 96.81 90 LYS B N 1
ATOM 2144 C CA . LYS B 1 90 ? -23.547 -4.723 -3.605 1 96.81 90 LYS B CA 1
ATOM 2145 C C . LYS B 1 90 ? -23.312 -5.312 -4.996 1 96.81 90 LYS B C 1
ATOM 2147 O O . LYS B 1 90 ? -24.266 -5.754 -5.648 1 96.81 90 LYS B O 1
ATOM 2152 N N . THR B 1 91 ? -22.078 -5.359 -5.5 1 97.25 91 THR B N 1
ATOM 2153 C CA . THR B 1 91 ? -21.812 -5.738 -6.883 1 97.25 91 THR B CA 1
ATOM 2154 C C . THR B 1 91 ? -21.141 -7.105 -6.949 1 97.25 91 THR B C 1
ATOM 2156 O O . THR B 1 91 ? -21.094 -7.727 -8.016 1 97.25 91 THR B O 1
ATOM 2159 N N . GLY B 1 92 ? -20.594 -7.52 -5.809 1 97.12 92 GLY B N 1
ATOM 2160 C CA . GLY B 1 92 ? -19.812 -8.75 -5.789 1 97.12 92 GLY B CA 1
ATOM 2161 C C . GLY B 1 92 ? -18.406 -8.578 -6.32 1 97.12 92 GLY B C 1
ATOM 2162 O O . GLY B 1 92 ? -17.656 -9.547 -6.441 1 97.12 92 GLY B O 1
ATOM 2163 N N . GLU B 1 93 ? -17.984 -7.371 -6.562 1 98.06 93 GLU B N 1
ATOM 2164 C CA . GLU B 1 93 ? -16.672 -7.086 -7.129 1 98.06 93 GLU B CA 1
ATOM 2165 C C . GLU B 1 93 ? -15.578 -7.188 -6.066 1 98.06 93 GLU B C 1
ATOM 2167 O O . GLU B 1 93 ? -15.797 -6.816 -4.914 1 98.06 93 GLU B O 1
ATOM 2172 N N . VAL B 1 94 ? -14.453 -7.711 -6.551 1 98.81 94 VAL B N 1
ATOM 2173 C CA . VAL B 1 94 ? -13.25 -7.738 -5.73 1 98.81 94 VAL B CA 1
ATOM 2174 C C . VAL B 1 94 ? -12.18 -6.844 -6.355 1 98.81 94 VAL B C 1
ATOM 2176 O O . VAL B 1 94 ? -11.984 -6.852 -7.574 1 98.81 94 VAL B O 1
ATOM 2179 N N . LEU B 1 95 ? -11.586 -6.023 -5.582 1 98.94 95 LEU B N 1
ATOM 2180 C CA . LEU B 1 95 ? -10.406 -5.262 -5.973 1 98.94 95 LEU B CA 1
ATOM 2181 C C . LEU B 1 95 ? -9.172 -5.719 -5.199 1 98.94 95 LEU B C 1
ATOM 2183 O O . LEU B 1 95 ? -9.297 -6.383 -4.164 1 98.94 95 LEU B O 1
ATOM 2187 N N . TYR B 1 96 ? -8.039 -5.426 -5.73 1 98.94 96 TYR B N 1
ATOM 2188 C CA . TYR B 1 96 ? -6.75 -5.793 -5.164 1 98.94 96 TYR B CA 1
ATOM 2189 C C . TYR B 1 96 ? -5.719 -4.695 -5.41 1 98.94 96 TYR B C 1
ATOM 2191 O O . TYR B 1 96 ? -5.531 -4.254 -6.547 1 98.94 96 TYR B O 1
ATOM 2199 N N . SER B 1 97 ? -5.145 -4.191 -4.336 1 98.88 97 SER B N 1
ATOM 2200 C CA . SER B 1 97 ? -4.035 -3.256 -4.484 1 98.88 97 SER B CA 1
ATOM 2201 C C . SER B 1 97 ? -2.729 -3.863 -3.986 1 98.88 97 SER B C 1
ATOM 2203 O O . SER B 1 97 ? -2.723 -4.633 -3.021 1 98.88 97 SER B O 1
ATOM 2205 N N . LEU B 1 98 ? -1.666 -3.492 -4.602 1 98.19 98 LEU B N 1
ATOM 2206 C CA . LEU B 1 98 ? -0.327 -3.953 -4.246 1 98.19 98 LEU B CA 1
ATOM 2207 C C . LEU B 1 98 ? 0.703 -2.85 -4.473 1 98.19 98 LEU B C 1
ATOM 2209 O O . LEU B 1 98 ? 0.619 -2.105 -5.453 1 98.19 98 LEU B O 1
ATOM 2213 N N . THR B 1 99 ? 1.569 -2.604 -3.559 1 98.69 99 THR B N 1
ATOM 2214 C CA . THR B 1 99 ? 2.742 -1.747 -3.705 1 98.69 99 THR B CA 1
ATOM 2215 C C . THR B 1 99 ? 4 -2.473 -3.242 1 98.69 99 THR B C 1
ATOM 2217 O O . THR B 1 99 ? 3.973 -3.201 -2.248 1 98.69 99 THR B O 1
ATOM 2220 N N . ILE B 1 100 ? 5.082 -2.277 -3.984 1 98.69 100 ILE B N 1
ATOM 2221 C CA . ILE B 1 100 ? 6.336 -2.955 -3.672 1 98.69 100 ILE B CA 1
ATOM 2222 C C . ILE B 1 100 ? 7.449 -1.926 -3.49 1 98.69 100 ILE B C 1
ATOM 2224 O O . ILE B 1 100 ? 7.312 -0.775 -3.912 1 98.69 100 ILE B O 1
ATOM 2228 N N . PRO B 1 101 ? 8.578 -2.318 -2.881 1 98.56 101 PRO B N 1
ATOM 2229 C CA . PRO B 1 101 ? 9.68 -1.395 -2.602 1 98.56 101 PRO B CA 1
ATOM 2230 C C . PRO B 1 101 ? 10.477 -1.032 -3.854 1 98.56 101 PRO B C 1
ATOM 2232 O O . PRO B 1 101 ? 11.695 -0.861 -3.783 1 98.56 101 PRO B O 1
ATOM 2235 N N . ARG B 1 102 ? 9.883 -0.998 -4.93 1 98.56 102 ARG B N 1
ATOM 2236 C CA . ARG B 1 102 ? 10.508 -0.645 -6.203 1 98.56 102 ARG B CA 1
ATOM 2237 C C . ARG B 1 102 ? 9.789 0.532 -6.855 1 98.56 102 ARG B C 1
ATOM 2239 O O . ARG B 1 102 ? 10.016 0.824 -8.031 1 98.56 102 ARG B O 1
ATOM 2246 N N . ALA B 1 103 ? 8.844 1.109 -6.055 1 98.81 103 ALA B N 1
ATOM 2247 C CA . ALA B 1 103 ? 8.062 2.258 -6.5 1 98.81 103 ALA B CA 1
ATOM 2248 C C . ALA B 1 103 ? 7.121 1.874 -7.637 1 98.81 103 ALA B C 1
ATOM 2250 O O . ALA B 1 103 ? 7.059 2.561 -8.664 1 98.81 103 ALA B O 1
ATOM 2251 N N . VAL B 1 104 ? 6.465 0.823 -7.469 1 98.88 104 VAL B N 1
ATOM 2252 C CA . VAL B 1 104 ? 5.406 0.333 -8.344 1 98.88 104 VAL B CA 1
ATOM 2253 C C . VAL B 1 104 ? 4.164 0.001 -7.52 1 98.88 104 VAL B C 1
ATOM 2255 O O . VAL B 1 104 ? 4.258 -0.657 -6.484 1 98.88 104 VAL B O 1
ATOM 2258 N N . SER B 1 105 ? 3.031 0.506 -7.922 1 98.88 105 SER B N 1
ATOM 2259 C CA . SER B 1 105 ? 1.729 0.2 -7.336 1 98.88 105 SER B CA 1
ATOM 2260 C C . SER B 1 105 ? 0.751 -0.296 -8.398 1 98.88 105 SER B C 1
ATOM 2262 O O . SER B 1 105 ? 0.768 0.177 -9.531 1 98.88 105 SER B O 1
ATOM 2264 N N . VAL B 1 106 ? -0.087 -1.229 -8.016 1 98.94 106 VAL B N 1
ATOM 2265 C CA . VAL B 1 106 ? -1.094 -1.828 -8.883 1 98.94 106 VAL B CA 1
ATOM 2266 C C . VAL B 1 106 ? -2.469 -1.729 -8.227 1 98.94 106 VAL B C 1
ATOM 2268 O O . VAL B 1 106 ? -2.598 -1.901 -7.016 1 98.94 106 VAL B O 1
ATOM 2271 N N . LEU B 1 107 ? -3.434 -1.396 -8.93 1 98.94 107 LEU B N 1
ATOM 2272 C CA . LEU B 1 107 ? -4.836 -1.596 -8.57 1 98.94 107 LEU B CA 1
ATOM 2273 C C . LEU B 1 107 ? -5.535 -2.479 -9.594 1 98.94 107 LEU B C 1
ATOM 2275 O O . LEU B 1 107 ? -5.594 -2.137 -10.781 1 98.94 107 LEU B O 1
ATOM 2279 N N . ALA B 1 108 ? -5.992 -3.625 -9.164 1 99 108 ALA B N 1
ATOM 2280 C CA . ALA B 1 108 ? -6.598 -4.621 -10.047 1 99 108 ALA B CA 1
ATOM 2281 C C . ALA B 1 108 ? -8.062 -4.863 -9.68 1 99 108 ALA B C 1
ATOM 2283 O O . ALA B 1 108 ? -8.484 -4.543 -8.562 1 99 108 ALA B O 1
ATOM 2284 N N . LYS B 1 109 ? -8.758 -5.355 -10.586 1 98.94 109 LYS B N 1
ATOM 2285 C CA . LYS B 1 109 ? -10.18 -5.641 -10.422 1 98.94 109 LYS B CA 1
ATOM 2286 C C . LYS B 1 109 ? -10.516 -7.051 -10.891 1 98.94 109 LYS B C 1
ATOM 2288 O O . LYS B 1 109 ? -9.906 -7.555 -11.836 1 98.94 109 LYS B O 1
ATOM 2293 N N . GLY B 1 110 ? -11.453 -7.648 -10.211 1 98.81 110 GLY B N 1
ATOM 2294 C CA . GLY B 1 110 ? -11.945 -8.961 -10.609 1 98.81 110 GLY B CA 1
ATOM 2295 C C . GLY B 1 110 ? -13.109 -9.445 -9.773 1 98.81 110 GLY B C 1
ATOM 2296 O O . GLY B 1 110 ? -14.016 -8.68 -9.453 1 98.81 110 GLY B O 1
ATOM 2297 N N . LYS B 1 111 ? -13.047 -10.766 -9.531 1 98.12 111 LYS B N 1
ATOM 2298 C CA . LYS B 1 111 ? -14.172 -11.391 -8.836 1 98.12 111 LYS B CA 1
ATOM 2299 C C . LYS B 1 111 ? -13.703 -12.547 -7.953 1 98.12 111 LYS B C 1
ATOM 2301 O O . LYS B 1 111 ? -12.57 -13.008 -8.086 1 98.12 111 LYS B O 1
ATOM 2306 N N . ALA B 1 112 ? -14.609 -12.852 -7.086 1 98.38 112 ALA B N 1
ATOM 2307 C CA . ALA B 1 112 ? -14.438 -14.031 -6.246 1 98.38 112 ALA B CA 1
ATOM 2308 C C . ALA B 1 112 ? -15.555 -15.039 -6.488 1 98.38 112 ALA B C 1
ATOM 2310 O O . ALA B 1 112 ? -16.703 -14.656 -6.734 1 98.38 112 ALA B O 1
ATOM 2311 N N . THR B 1 113 ? -15.172 -16.312 -6.484 1 97.19 113 THR B N 1
ATOM 2312 C CA . THR B 1 113 ? -16.125 -17.406 -6.48 1 97.19 113 THR B CA 1
ATOM 2313 C C . THR B 1 113 ? -15.984 -18.25 -5.215 1 97.19 113 THR B C 1
ATOM 2315 O O . THR B 1 113 ? -14.867 -18.578 -4.812 1 97.19 113 THR B O 1
ATOM 2318 N N . VAL B 1 114 ? -17.094 -18.5 -4.609 1 95.19 114 VAL B N 1
ATOM 2319 C CA . VAL B 1 114 ? -17.125 -19.312 -3.4 1 95.19 114 VAL B CA 1
ATOM 2320 C C . VAL B 1 114 ? -17.938 -20.578 -3.646 1 95.19 114 VAL B C 1
ATOM 2322 O O . VAL B 1 114 ? -19.094 -20.516 -4.082 1 95.19 114 VAL B O 1
ATOM 2325 N N . SER B 1 115 ? -17.344 -21.703 -3.5 1 94.12 115 SER B N 1
ATOM 2326 C CA . SER B 1 115 ? -17.969 -23.016 -3.596 1 94.12 115 SER B CA 1
ATOM 2327 C C . SER B 1 115 ? -17.672 -23.875 -2.369 1 94.12 115 SER B C 1
ATOM 2329 O O . SER B 1 115 ? -16.609 -24.5 -2.295 1 94.12 115 SER B O 1
ATOM 2331 N N . GLY B 1 116 ? -18.625 -23.969 -1.479 1 90.06 116 GLY B N 1
ATOM 2332 C CA . GLY B 1 116 ? -18.344 -24.641 -0.225 1 90.06 116 GLY B CA 1
ATOM 2333 C C . GLY B 1 116 ? -17.25 -23.984 0.578 1 90.06 116 GLY B C 1
ATOM 2334 O O . GLY B 1 116 ? -17.328 -22.797 0.901 1 90.06 116 GLY B O 1
ATOM 2335 N N . SER B 1 117 ? -16.203 -24.75 0.781 1 89.19 117 SER B N 1
ATOM 2336 C CA . SER B 1 117 ? -15.094 -24.219 1.564 1 89.19 117 SER B CA 1
ATOM 2337 C C . SER B 1 117 ? -14.055 -23.562 0.671 1 89.19 117 SER B C 1
ATOM 2339 O O . SER B 1 117 ? -13.078 -22.984 1.165 1 89.19 117 SER B O 1
ATOM 2341 N N . LYS B 1 118 ? -14.297 -23.578 -0.561 1 96.56 118 LYS B N 1
ATOM 2342 C CA . LYS B 1 118 ? -13.312 -23.078 -1.511 1 96.56 118 LYS B CA 1
ATOM 2343 C C . LYS B 1 118 ? -13.633 -21.641 -1.935 1 96.56 118 LYS B C 1
ATOM 2345 O O . LYS B 1 118 ? -14.789 -21.312 -2.195 1 96.56 118 LYS B O 1
ATOM 2350 N N . THR B 1 119 ? -12.641 -20.828 -1.869 1 98.25 119 THR B N 1
ATOM 2351 C CA . THR B 1 119 ? -12.719 -19.469 -2.406 1 98.25 119 THR B CA 1
ATOM 2352 C C . THR B 1 119 ? -11.664 -19.266 -3.486 1 98.25 119 THR B C 1
ATOM 2354 O O . THR B 1 119 ? -10.492 -19.578 -3.287 1 98.25 119 THR B O 1
ATOM 2357 N N . GLU B 1 120 ? -12.094 -18.75 -4.645 1 98.69 120 GLU B N 1
ATOM 2358 C CA . GLU B 1 120 ? -11.195 -18.375 -5.73 1 98.69 120 GLU B CA 1
ATOM 2359 C C . GLU B 1 120 ? -11.328 -16.891 -6.059 1 98.69 120 GLU B C 1
ATOM 2361 O O . GLU B 1 120 ? -12.438 -16.391 -6.25 1 98.69 120 GLU B O 1
ATOM 2366 N N . ILE B 1 121 ? -10.219 -16.25 -6.098 1 98.88 121 ILE B N 1
ATOM 2367 C CA . ILE B 1 121 ? -10.203 -14.836 -6.473 1 98.88 121 ILE B CA 1
ATOM 2368 C C . ILE B 1 121 ? -9.312 -14.641 -7.703 1 98.88 121 ILE B C 1
ATOM 2370 O O . ILE B 1 121 ? -8.195 -15.156 -7.758 1 98.88 121 ILE B O 1
ATOM 2374 N N . SER B 1 122 ? -9.805 -13.984 -8.711 1 98.88 122 SER B N 1
ATOM 2375 C CA . SER B 1 122 ? -9.055 -13.609 -9.898 1 98.88 122 SER B CA 1
ATOM 2376 C C . SER B 1 122 ? -9.172 -12.109 -10.172 1 98.88 122 SER B C 1
ATOM 2378 O O . SER B 1 122 ? -10.281 -11.578 -10.25 1 98.88 122 SER B O 1
ATOM 2380 N N . VAL B 1 123 ? -8.039 -11.469 -10.305 1 98.94 123 VAL B N 1
ATOM 2381 C CA . VAL B 1 123 ? -8.039 -10.039 -10.578 1 98.94 123 VAL B CA 1
ATOM 2382 C 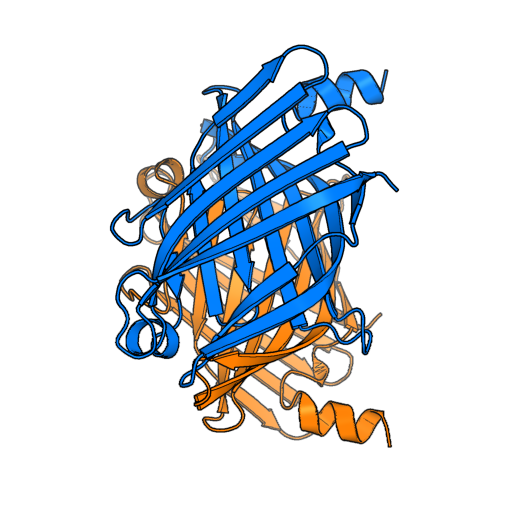C . VAL B 1 123 ? -7.055 -9.719 -11.703 1 98.94 123 VAL B C 1
ATOM 2384 O O . VAL B 1 123 ? -6.148 -10.508 -11.977 1 98.94 123 VAL B O 1
ATOM 2387 N N . HIS B 1 124 ? -7.25 -8.555 -12.305 1 98.94 124 HIS B N 1
ATOM 2388 C CA . HIS B 1 124 ? -6.453 -8.117 -13.445 1 98.94 124 HIS B CA 1
ATOM 2389 C C . HIS B 1 124 ? -6.266 -6.605 -13.438 1 98.94 124 HIS B C 1
ATOM 2391 O O . HIS B 1 124 ? -7.168 -5.863 -13.047 1 98.94 124 HIS B O 1
ATOM 2397 N N . ALA B 1 125 ? -5.098 -6.188 -13.812 1 98.94 125 ALA B N 1
ATOM 2398 C CA . ALA B 1 125 ? -4.777 -4.793 -14.102 1 98.94 125 ALA B CA 1
ATOM 2399 C C . ALA B 1 125 ? -3.99 -4.668 -15.398 1 98.94 125 ALA B C 1
ATOM 2401 O O . ALA B 1 125 ? -3.232 -5.57 -15.766 1 98.94 125 ALA B O 1
ATOM 2402 N N . ASP B 1 126 ? -4.211 -3.566 -16.031 1 98.75 126 ASP B N 1
ATOM 2403 C CA . ASP B 1 126 ? -3.545 -3.271 -17.297 1 98.75 126 ASP B CA 1
ATOM 2404 C C . ASP B 1 126 ? -3.066 -1.823 -17.344 1 98.75 126 ASP B C 1
ATOM 2406 O O . ASP B 1 126 ? -3.814 -0.905 -17 1 98.75 126 ASP B O 1
ATOM 2410 N N . ALA B 1 127 ? -1.813 -1.647 -17.844 1 97.88 127 ALA B N 1
ATOM 2411 C CA . ALA B 1 127 ? -1.23 -0.308 -17.875 1 97.88 127 ALA B CA 1
ATOM 2412 C C . ALA B 1 127 ? -2.082 0.642 -18.719 1 97.88 127 ALA B C 1
ATOM 2414 O O . ALA B 1 127 ? -2.033 1.859 -18.531 1 97.88 127 ALA B O 1
ATOM 2415 N N . ALA B 1 128 ? -2.879 0.135 -19.641 1 97.38 128 ALA B N 1
ATOM 2416 C CA . ALA B 1 128 ? -3.715 0.961 -20.516 1 97.38 128 ALA B CA 1
ATOM 2417 C C . ALA B 1 128 ? -5.008 1.36 -19.812 1 97.38 128 ALA B C 1
ATOM 2419 O O . ALA B 1 128 ? -5.742 2.229 -20.281 1 97.38 128 ALA B O 1
ATOM 2420 N N . ASP B 1 129 ? -5.375 0.712 -18.75 1 98.31 129 ASP B N 1
ATOM 2421 C CA . ASP B 1 129 ? -6.566 1.046 -17.984 1 98.31 129 ASP B CA 1
ATOM 2422 C C . ASP B 1 129 ? -6.266 2.127 -16.938 1 98.31 129 ASP B C 1
ATOM 2424 O O . ASP B 1 129 ? -5.441 1.924 -16.047 1 98.31 129 ASP B O 1
ATOM 2428 N N . LYS B 1 130 ? -6.938 3.244 -16.984 1 97 130 LYS B N 1
ATOM 2429 C CA . LYS B 1 130 ? -6.629 4.379 -16.109 1 97 130 LYS B CA 1
ATOM 2430 C C . LYS B 1 130 ? -7.051 4.098 -14.672 1 97 130 LYS B C 1
ATOM 2432 O O . LYS B 1 130 ? -6.574 4.75 -13.742 1 97 130 LYS B O 1
ATOM 2437 N N . ASN B 1 131 ? -8 3.184 -14.461 1 98.69 131 ASN B N 1
ATOM 2438 C CA . ASN B 1 131 ? -8.523 2.918 -13.125 1 98.69 131 ASN B CA 1
ATOM 2439 C C . ASN B 1 131 ? -7.91 1.651 -12.531 1 98.69 131 ASN B C 1
ATOM 2441 O O . ASN B 1 131 ? -7.566 1.621 -11.352 1 98.69 131 ASN B O 1
ATOM 2445 N N . TYR B 1 132 ? -7.906 0.648 -13.289 1 98.81 132 TYR B N 1
ATOM 2446 C CA . TYR B 1 132 ? -7.34 -0.629 -12.875 1 98.81 132 TYR B CA 1
ATOM 2447 C C . TYR B 1 132 ? -6.039 -0.917 -13.617 1 98.81 132 TYR B C 1
ATOM 2449 O O . TYR B 1 132 ? -5.996 -1.781 -14.492 1 98.81 132 TYR B O 1
ATOM 2457 N N . GLY B 1 133 ? -4.988 -0.198 -13.102 1 98.75 133 GLY B N 1
ATOM 2458 C CA . GLY B 1 133 ? -3.729 -0.121 -13.828 1 98.75 133 GLY B CA 1
ATOM 2459 C C . GLY B 1 133 ? -2.516 -0.115 -12.914 1 98.75 133 GLY B C 1
ATOM 2460 O O . GLY B 1 133 ? -2.504 -0.792 -11.883 1 98.75 133 GLY B O 1
ATOM 2461 N N . ILE B 1 134 ? -1.478 0.47 -13.5 1 98.75 134 ILE B N 1
ATOM 2462 C CA . ILE B 1 134 ? -0.162 0.467 -12.867 1 98.75 134 ILE B CA 1
ATOM 2463 C C . ILE B 1 134 ? 0.317 1.903 -12.664 1 98.75 134 ILE B C 1
ATOM 2465 O O . ILE B 1 134 ? 0.193 2.736 -13.562 1 98.75 134 ILE B O 1
ATOM 2469 N N . LEU B 1 135 ? 0.707 2.221 -11.516 1 98.75 135 LEU B N 1
ATOM 2470 C CA . LEU B 1 135 ? 1.443 3.434 -11.172 1 98.75 135 LEU B CA 1
ATOM 2471 C C . LEU B 1 135 ? 2.893 3.109 -10.828 1 98.75 135 LEU B C 1
ATOM 2473 O O . LEU B 1 135 ? 3.156 2.264 -9.969 1 98.75 135 LEU B O 1
ATOM 2477 N N . GLU B 1 136 ? 3.863 3.672 -11.539 1 98.88 136 GLU B N 1
ATOM 2478 C CA . GLU B 1 136 ? 5.266 3.359 -11.289 1 98.88 136 GLU B CA 1
ATOM 2479 C C . GLU B 1 136 ? 6.152 4.578 -11.523 1 98.88 136 GLU B C 1
ATOM 2481 O O . GLU B 1 136 ? 5.777 5.496 -12.258 1 98.88 136 GLU B O 1
ATOM 2486 N N . SER B 1 137 ? 7.301 4.605 -10.883 1 98.88 137 SER B N 1
ATOM 2487 C CA . SER B 1 137 ? 8.227 5.727 -11.008 1 98.88 137 SER B CA 1
ATOM 2488 C C . SER B 1 137 ? 8.68 5.902 -12.453 1 98.88 137 SER B C 1
ATOM 2490 O O . SER B 1 137 ? 8.555 4.988 -13.266 1 98.88 137 SER B O 1
ATOM 2492 N N . SER B 1 138 ? 9.25 7.094 -12.734 1 98.69 138 SER B N 1
ATOM 2493 C CA . SER B 1 138 ? 9.766 7.359 -14.078 1 98.69 138 SER B CA 1
ATOM 2494 C C . SER B 1 138 ? 10.891 6.395 -14.438 1 98.69 138 SER B C 1
ATOM 2496 O O . SER B 1 138 ? 11.023 5.988 -15.594 1 98.69 138 SER B O 1
ATOM 2498 N N . PHE B 1 139 ? 11.75 6.062 -13.461 1 98.44 139 PHE B N 1
ATOM 2499 C CA . PHE B 1 139 ? 12.812 5.098 -13.719 1 98.44 139 PHE B CA 1
ATOM 2500 C C . PHE B 1 139 ? 12.234 3.768 -14.188 1 98.44 139 PHE B C 1
ATOM 2502 O O . PHE B 1 139 ? 12.68 3.213 -15.195 1 98.44 139 PHE B O 1
ATOM 2509 N N . MET B 1 140 ? 11.234 3.275 -13.461 1 98.56 140 MET B N 1
ATOM 2510 C CA . MET B 1 140 ? 10.633 1.991 -13.812 1 98.56 140 MET B CA 1
ATOM 2511 C C . MET B 1 140 ? 9.953 2.062 -15.172 1 98.56 140 MET B C 1
ATOM 2513 O O . MET B 1 140 ? 10.062 1.137 -15.977 1 98.56 140 MET B O 1
ATOM 2517 N N . SER B 1 141 ? 9.297 3.154 -15.398 1 98.12 141 SER B N 1
ATOM 2518 C CA . SER B 1 141 ? 8.648 3.352 -16.688 1 98.12 141 SER B CA 1
ATOM 2519 C C . SER B 1 141 ? 9.656 3.26 -17.828 1 98.12 141 SER B C 1
ATOM 2521 O O . SER B 1 141 ? 9.352 2.727 -18.906 1 98.12 141 SER B O 1
ATOM 2523 N N . ALA B 1 142 ? 10.812 3.707 -17.594 1 97.75 142 ALA B N 1
ATOM 2524 C CA . ALA B 1 142 ? 11.828 3.789 -18.641 1 97.75 142 ALA B CA 1
ATOM 2525 C C . ALA B 1 142 ? 12.578 2.469 -18.781 1 97.75 142 ALA B C 1
ATOM 2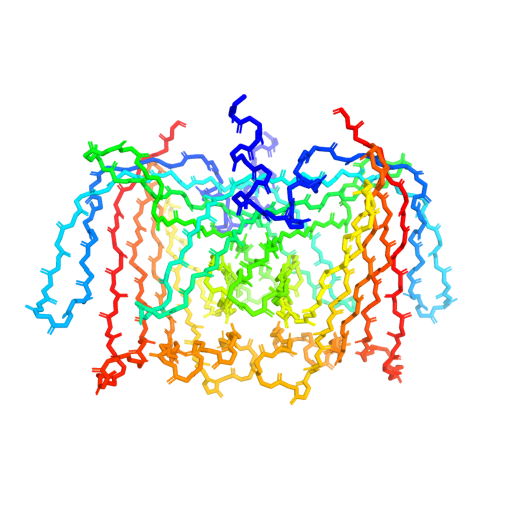527 O O . ALA B 1 142 ? 12.984 2.092 -19.875 1 97.75 142 ALA B O 1
ATOM 2528 N N . LYS B 1 143 ? 12.742 1.715 -17.641 1 96.81 143 LYS B N 1
ATOM 2529 C CA . LYS B 1 143 ? 13.75 0.654 -17.672 1 96.81 143 LYS B CA 1
ATOM 2530 C C . LYS B 1 143 ? 13.117 -0.709 -17.406 1 96.81 143 LYS B C 1
ATOM 2532 O O . LYS B 1 143 ? 13.688 -1.743 -17.75 1 96.81 143 LYS B O 1
ATOM 2537 N N . ALA B 1 144 ? 11.992 -0.726 -16.734 1 96.56 144 ALA B N 1
ATOM 2538 C CA . ALA B 1 144 ? 11.328 -1.956 -16.328 1 96.56 144 ALA B CA 1
ATOM 2539 C C . ALA B 1 144 ? 9.828 -1.731 -16.141 1 96.56 144 ALA B C 1
ATOM 2541 O O . ALA B 1 144 ? 9.273 -2.025 -15.086 1 96.56 144 ALA B O 1
ATOM 2542 N N . SER B 1 145 ? 9.227 -1.318 -17.172 1 98.19 145 SER B N 1
ATOM 2543 C CA . SER B 1 145 ? 7.832 -0.913 -17.094 1 98.19 145 SER B CA 1
ATOM 2544 C C . SER B 1 145 ? 6.91 -2.119 -16.953 1 98.19 145 SER B C 1
ATOM 2546 O O . SER B 1 145 ? 6.988 -3.066 -17.734 1 98.19 145 SER B O 1
ATOM 2548 N N . THR B 1 146 ? 6.074 -2.111 -15.891 1 98.44 146 THR B N 1
ATOM 2549 C CA . THR B 1 146 ? 5.027 -3.115 -15.734 1 98.44 146 THR B CA 1
ATOM 2550 C C . THR B 1 146 ? 3.855 -2.826 -16.672 1 98.44 146 THR B C 1
ATOM 2552 O O . THR B 1 146 ? 3.281 -1.734 -16.625 1 98.44 146 THR B O 1
ATOM 2555 N N . ARG B 1 147 ? 3.426 -3.805 -17.391 1 98.56 147 ARG B N 1
ATOM 2556 C CA . ARG B 1 147 ? 2.412 -3.594 -18.422 1 98.56 147 ARG B CA 1
ATOM 2557 C C . ARG B 1 147 ? 1.076 -4.203 -18 1 98.56 147 ARG B C 1
ATOM 2559 O O . ARG B 1 147 ? 0.017 -3.738 -18.438 1 98.56 147 ARG B O 1
ATOM 2566 N N . ALA B 1 148 ? 1.148 -5.234 -17.297 1 98.81 148 ALA B N 1
ATOM 2567 C CA . ALA B 1 148 ? -0.064 -5.914 -16.844 1 98.81 148 ALA B CA 1
ATOM 2568 C C . ALA B 1 148 ? 0.205 -6.746 -15.594 1 98.81 148 ALA B C 1
ATOM 2570 O O . ALA B 1 148 ? 1.359 -7.031 -15.266 1 98.81 148 ALA B O 1
ATOM 2571 N N . PHE B 1 149 ? -0.793 -7.016 -14.914 1 98.88 149 PHE B N 1
ATOM 2572 C CA . PHE B 1 149 ? -0.766 -7.848 -13.711 1 98.88 149 PHE B CA 1
ATOM 2573 C C . PHE B 1 149 ? -1.979 -8.766 -13.664 1 98.88 149 PHE B C 1
ATOM 2575 O O . PHE B 1 149 ? -3.107 -8.328 -13.898 1 98.88 149 PHE B O 1
ATOM 2582 N N . ASP B 1 150 ? -1.762 -10.016 -13.336 1 98.88 150 ASP B N 1
ATOM 2583 C CA . ASP B 1 150 ? -2.803 -11.016 -13.125 1 98.88 150 ASP B CA 1
ATOM 2584 C C . ASP B 1 150 ? -2.545 -11.82 -11.852 1 98.88 150 ASP B C 1
ATOM 2586 O O . ASP B 1 150 ? -1.414 -12.234 -11.594 1 98.88 150 ASP B O 1
ATOM 2590 N N . MET B 1 151 ? -3.617 -12.055 -11.117 1 98.81 151 MET B N 1
ATOM 2591 C CA . MET B 1 151 ? -3.48 -12.93 -9.961 1 98.81 151 MET B CA 1
ATOM 2592 C C . MET B 1 151 ? -4.668 -13.883 -9.852 1 98.81 151 MET B C 1
ATOM 2594 O O . MET B 1 151 ? -5.812 -13.477 -10.055 1 98.81 151 MET B O 1
ATOM 2598 N N . LYS B 1 152 ? -4.395 -15.062 -9.641 1 98.75 152 LYS B N 1
ATOM 2599 C CA . LYS B 1 152 ? -5.344 -16.062 -9.172 1 98.75 152 LYS B CA 1
ATOM 2600 C C . LYS B 1 152 ? -4.973 -16.578 -7.781 1 98.75 152 LYS B C 1
ATOM 2602 O O . LYS B 1 152 ? -3.826 -16.969 -7.543 1 98.75 152 LYS B O 1
ATOM 2607 N N . LEU B 1 153 ? -5.875 -16.516 -6.887 1 98.81 153 LEU B N 1
ATOM 2608 C CA . LEU B 1 153 ? -5.695 -16.969 -5.512 1 98.81 153 LEU B CA 1
ATOM 2609 C C . LEU B 1 153 ? -6.789 -17.953 -5.117 1 98.81 153 LEU B C 1
ATOM 2611 O O . LEU B 1 153 ? -7.965 -17.734 -5.406 1 98.81 153 LEU B O 1
ATOM 2615 N N . ASN B 1 154 ? -6.371 -19.047 -4.562 1 98.62 154 ASN B N 1
ATOM 2616 C CA . ASN B 1 154 ? -7.289 -20.078 -4.102 1 98.62 154 ASN B CA 1
ATOM 2617 C C . ASN B 1 154 ? -7.094 -20.391 -2.621 1 98.62 154 ASN B C 1
ATOM 2619 O O . ASN B 1 154 ? -5.965 -20.594 -2.17 1 98.62 154 ASN B O 1
ATOM 2623 N N . VAL B 1 155 ? -8.156 -20.406 -1.909 1 98.62 155 VAL B N 1
ATOM 2624 C CA . VAL B 1 155 ? -8.133 -20.859 -0.519 1 98.62 155 VAL B CA 1
ATOM 2625 C C . VAL B 1 155 ? -9.117 -22.016 -0.33 1 98.62 155 VAL B C 1
ATOM 2627 O O . VAL B 1 155 ? -10.281 -21.906 -0.718 1 98.62 155 VAL B O 1
ATOM 2630 N N . ASP B 1 156 ? -8.672 -23.047 0.172 1 97.69 156 ASP B N 1
ATOM 2631 C CA . ASP B 1 156 ? -9.461 -24.203 0.554 1 97.69 156 ASP B CA 1
ATOM 2632 C C . ASP B 1 156 ? -9.078 -24.703 1.949 1 97.69 156 ASP B C 1
ATOM 2634 O O . ASP B 1 156 ? -8.094 -25.422 2.111 1 97.69 156 ASP B O 1
ATOM 2638 N N . GLY B 1 157 ? -9.93 -24.328 2.914 1 95.69 157 GLY B N 1
ATOM 2639 C CA . GLY B 1 157 ? -9.57 -24.625 4.293 1 95.69 157 GLY B CA 1
ATOM 2640 C C . GLY B 1 157 ? -8.289 -23.922 4.73 1 95.69 157 GLY B C 1
ATOM 2641 O O . GLY B 1 157 ? -8.18 -22.703 4.637 1 95.69 157 GLY B O 1
ATOM 2642 N N . ASP B 1 158 ? -7.277 -24.781 5.047 1 97.38 158 ASP B N 1
ATOM 2643 C CA . ASP B 1 158 ? -6.031 -24.234 5.586 1 97.38 158 ASP B CA 1
ATOM 2644 C C . ASP B 1 158 ? -4.934 -24.219 4.523 1 97.38 158 ASP B C 1
ATOM 2646 O O . ASP B 1 158 ? -3.746 -24.203 4.852 1 97.38 158 ASP B O 1
ATOM 2650 N N . THR B 1 159 ? -5.371 -24.25 3.291 1 97.94 159 THR B N 1
ATOM 2651 C CA . THR B 1 159 ? -4.418 -24.172 2.189 1 97.94 159 THR B CA 1
ATOM 2652 C C . THR B 1 159 ? -4.703 -22.969 1.305 1 97.94 159 THR B C 1
ATOM 2654 O O . THR B 1 159 ? -5.852 -22.719 0.927 1 97.94 159 THR B O 1
ATOM 2657 N N . MET B 1 160 ? -3.691 -22.234 1.038 1 98.38 160 MET B N 1
ATOM 2658 C CA . MET B 1 160 ? -3.754 -21.125 0.089 1 98.38 160 MET B CA 1
ATOM 2659 C C . MET B 1 160 ? -2.756 -21.328 -1.046 1 98.38 160 MET B C 1
ATOM 2661 O O . MET B 1 160 ? -1.61 -21.719 -0.811 1 98.38 160 MET B O 1
ATOM 2665 N N . SER B 1 161 ? -3.184 -21.125 -2.201 1 98.06 161 SER B N 1
ATOM 2666 C CA . SER B 1 161 ? -2.289 -21.094 -3.354 1 98.06 161 SER B CA 1
ATOM 2667 C C . SER B 1 161 ? -2.543 -19.859 -4.219 1 98.06 161 SER B C 1
ATOM 2669 O O . SER B 1 161 ? -3.654 -19.328 -4.238 1 98.06 161 SER B O 1
ATOM 2671 N N . TYR B 1 162 ? -1.513 -19.469 -4.879 1 98.25 162 TYR B N 1
ATOM 2672 C CA . TYR B 1 162 ? -1.697 -18.312 -5.766 1 98.25 162 TYR B CA 1
ATOM 2673 C C . TYR B 1 162 ? -0.784 -18.422 -6.984 1 98.25 162 TYR B C 1
ATOM 2675 O O . TYR B 1 162 ? 0.197 -19.172 -6.969 1 98.25 162 TYR B O 1
ATOM 2683 N N . SER B 1 163 ? -1.198 -17.828 -8.023 1 97.56 163 SER B N 1
ATOM 2684 C CA . SER B 1 163 ? -0.39 -17.5 -9.188 1 97.56 163 SER B CA 1
ATOM 2685 C C . SER B 1 163 ? -0.483 -16.016 -9.531 1 97.56 163 SER B C 1
ATOM 2687 O O . SER B 1 163 ? -1.576 -15.492 -9.75 1 97.56 163 SER B O 1
ATOM 2689 N N . MET B 1 164 ? 0.667 -15.359 -9.445 1 97.31 164 MET B N 1
ATOM 2690 C CA . MET B 1 164 ? 0.757 -13.938 -9.758 1 97.31 164 MET B CA 1
ATOM 2691 C C . MET B 1 164 ? 1.709 -13.695 -10.922 1 97.31 164 MET B C 1
ATOM 2693 O O . MET B 1 164 ? 2.887 -14.047 -10.852 1 97.31 164 MET B O 1
ATOM 2697 N N . THR B 1 165 ? 1.158 -13.102 -11.953 1 97.5 165 THR B N 1
ATOM 2698 C CA . THR B 1 165 ? 1.971 -12.812 -13.133 1 97.5 165 THR B CA 1
ATOM 2699 C C . THR B 1 165 ? 2.055 -11.312 -13.375 1 97.5 165 THR B C 1
ATOM 2701 O O . THR B 1 165 ? 1.029 -10.633 -13.469 1 97.5 165 THR B O 1
ATOM 2704 N N . THR B 1 166 ? 3.24 -10.797 -13.438 1 97.5 166 THR B N 1
ATOM 2705 C CA . THR B 1 166 ? 3.521 -9.43 -13.859 1 97.5 166 THR B CA 1
ATOM 2706 C C . THR B 1 166 ? 4.176 -9.414 -15.242 1 97.5 166 THR B C 1
ATOM 2708 O O . THR B 1 166 ? 5.18 -10.094 -15.461 1 97.5 166 THR B O 1
ATOM 2711 N N . SER B 1 167 ? 3.562 -8.766 -16.156 1 97.69 167 SER B N 1
ATOM 2712 C CA . SER B 1 167 ? 4.168 -8.523 -17.453 1 97.69 167 SER B CA 1
ATOM 2713 C C . SER B 1 167 ? 5.004 -7.25 -17.453 1 97.69 167 SER B C 1
ATOM 2715 O O . SER B 1 167 ? 4.488 -6.164 -17.188 1 97.69 167 SER B O 1
ATOM 2717 N N . VAL B 1 168 ? 6.277 -7.406 -17.797 1 96.88 168 VAL B N 1
ATOM 2718 C CA . VAL B 1 168 ? 7.195 -6.289 -17.625 1 96.88 168 VAL B CA 1
ATOM 2719 C C . VAL B 1 168 ? 8.023 -6.09 -18.891 1 96.88 168 VAL B C 1
ATOM 2721 O O . VAL B 1 168 ? 8.484 -7.059 -19.5 1 96.88 168 VAL B O 1
ATOM 2724 N N . ASP B 1 169 ? 8.156 -4.816 -19.391 1 95.81 169 ASP B N 1
ATOM 2725 C CA . ASP B 1 169 ? 9.148 -4.43 -20.391 1 95.81 169 ASP B CA 1
ATOM 2726 C C . ASP B 1 169 ? 10.508 -4.18 -19.75 1 95.81 169 ASP B C 1
ATOM 2728 O O . ASP B 1 169 ? 10.695 -3.182 -19.047 1 95.81 169 ASP B O 1
ATOM 2732 N N . ILE B 1 170 ? 11.453 -5.113 -20.016 1 91.12 170 ILE B N 1
ATOM 2733 C CA . ILE B 1 170 ? 12.742 -4.992 -19.344 1 91.12 170 ILE B CA 1
ATOM 2734 C C . ILE B 1 170 ? 13.836 -5.605 -20.219 1 91.12 170 ILE B C 1
ATOM 2736 O O . ILE B 1 170 ? 13.617 -6.633 -20.859 1 91.12 170 ILE B O 1
ATOM 2740 N N . TYR B 1 171 ? 15.109 -4.977 -20.219 1 88.5 171 TYR B N 1
ATOM 2741 C CA . TYR B 1 171 ? 16.297 -5.453 -20.906 1 88.5 171 TYR B CA 1
ATOM 2742 C C . TYR B 1 171 ? 15.992 -5.773 -22.359 1 88.5 171 TYR B C 1
ATOM 2744 O O . TYR B 1 171 ? 16.406 -6.812 -22.875 1 88.5 171 TYR B O 1
ATOM 2752 N N . GLY B 1 172 ? 15.211 -4.941 -22.938 1 86.62 172 GLY B N 1
ATOM 2753 C CA . GLY B 1 172 ? 14.914 -5.082 -24.359 1 86.62 172 GLY B CA 1
ATOM 2754 C C . GLY B 1 172 ? 13.836 -6.109 -24.641 1 86.62 172 GLY B C 1
ATOM 2755 O O . GLY B 1 172 ? 13.414 -6.273 -25.797 1 86.62 172 GLY B O 1
ATOM 2756 N N . LYS B 1 173 ? 13.445 -6.844 -23.609 1 86.06 173 LYS B N 1
ATOM 2757 C CA . LYS B 1 173 ? 12.344 -7.789 -23.766 1 86.06 173 LYS B CA 1
ATOM 2758 C C . LYS B 1 173 ? 11 -7.121 -23.469 1 86.06 173 LYS B C 1
ATOM 2760 O O . LYS B 1 173 ? 10.82 -6.508 -22.422 1 86.06 173 LYS B O 1
ATOM 2765 N N . LYS B 1 174 ? 10.18 -7.305 -24.375 1 91 174 LYS B N 1
ATOM 2766 C CA . LYS B 1 174 ? 8.852 -6.727 -24.219 1 91 174 LYS B CA 1
ATOM 2767 C C . LYS B 1 174 ? 7.883 -7.727 -23.594 1 91 174 LYS B C 1
ATOM 2769 O O . LYS B 1 174 ? 7.848 -8.891 -24 1 91 174 LYS B O 1
ATOM 2774 N N . SER B 1 175 ? 7.152 -7.191 -22.594 1 91.19 175 SER B N 1
ATOM 2775 C CA . SER B 1 175 ? 6.09 -7.93 -21.906 1 91.19 175 SER B CA 1
ATOM 2776 C C . SER B 1 175 ? 6.598 -9.266 -21.391 1 91.19 175 SER B C 1
ATOM 2778 O O . SER B 1 175 ? 5.961 -10.305 -21.594 1 91.19 175 SER B O 1
ATOM 2780 N N . PHE B 1 176 ? 7.781 -9.266 -20.828 1 90.62 176 PHE B N 1
ATOM 2781 C CA . PHE B 1 176 ? 8.281 -10.461 -20.156 1 90.62 176 PHE B CA 1
ATOM 2782 C C . PHE B 1 176 ? 7.352 -10.875 -19.016 1 90.62 176 PHE B C 1
ATOM 2784 O O . PHE B 1 176 ? 7.098 -10.094 -18.094 1 90.62 176 PHE B O 1
ATOM 2791 N N . ALA B 1 177 ? 6.84 -12.125 -19.109 1 92.69 177 ALA B N 1
ATOM 2792 C CA . ALA B 1 177 ? 5.922 -12.617 -18.078 1 92.69 177 ALA B CA 1
ATOM 2793 C C . ALA B 1 177 ? 6.684 -13.203 -16.891 1 92.69 177 ALA B C 1
ATOM 2795 O O . ALA B 1 177 ? 7.359 -14.227 -17.031 1 92.69 177 ALA B O 1
ATOM 2796 N N . HIS B 1 178 ? 6.684 -12.516 -15.797 1 92.12 178 HIS B N 1
ATOM 2797 C CA . HIS B 1 178 ? 7.242 -13.023 -14.547 1 92.12 178 HIS B CA 1
ATOM 2798 C C . HIS B 1 178 ? 6.148 -13.586 -13.648 1 92.12 178 HIS B C 1
ATOM 2800 O O . HIS B 1 178 ? 5.293 -12.844 -13.164 1 92.12 178 HIS B O 1
ATOM 2806 N N . THR B 1 179 ? 6.203 -14.883 -13.406 1 93.62 179 THR B N 1
ATOM 2807 C CA . THR B 1 179 ? 5.156 -15.539 -12.633 1 93.62 179 THR B CA 1
ATOM 2808 C C . THR B 1 179 ? 5.711 -16.078 -11.312 1 93.62 179 THR B C 1
ATOM 2810 O O . THR B 1 179 ? 6.727 -16.781 -11.305 1 93.62 179 THR B O 1
ATOM 2813 N N . ASP B 1 180 ? 5.098 -15.711 -10.211 1 92.5 180 ASP B N 1
ATOM 2814 C CA . ASP B 1 180 ? 5.332 -16.297 -8.898 1 92.5 180 ASP B CA 1
ATOM 2815 C C . ASP B 1 180 ? 4.168 -17.188 -8.477 1 92.5 180 ASP B C 1
ATOM 2817 O O . ASP B 1 180 ? 3.004 -16.797 -8.609 1 92.5 180 ASP B O 1
ATOM 2821 N N . GLU B 1 181 ? 4.477 -18.328 -8.062 1 94.31 181 GLU B N 1
ATOM 2822 C CA . GLU B 1 181 ? 3.475 -19.281 -7.59 1 94.31 181 GLU B CA 1
ATOM 2823 C C . GLU B 1 181 ? 3.941 -19.984 -6.316 1 94.31 181 GLU B C 1
ATOM 2825 O O . GLU B 1 181 ? 5.137 -20.234 -6.148 1 94.31 181 GLU B O 1
ATOM 2830 N N . ASN B 1 182 ? 3.029 -20.219 -5.41 1 95.81 182 ASN B N 1
ATOM 2831 C CA . ASN B 1 182 ? 3.338 -20.953 -4.188 1 95.81 182 ASN B CA 1
ATOM 2832 C C . ASN B 1 182 ? 2.076 -21.531 -3.545 1 95.81 182 ASN B C 1
ATOM 2834 O O . ASN B 1 182 ? 0.962 -21.156 -3.922 1 95.81 182 ASN B O 1
ATOM 2838 N N . SER B 1 183 ? 2.199 -22.5 -2.775 1 96.81 183 SER B N 1
ATOM 2839 C CA . SER B 1 183 ? 1.187 -23.047 -1.881 1 96.81 183 SER B CA 1
ATOM 2840 C C . SER B 1 183 ? 1.578 -22.859 -0.419 1 96.81 183 SER B C 1
ATOM 2842 O O . SER B 1 183 ? 2.705 -23.172 -0.027 1 96.81 183 SER B O 1
ATOM 2844 N N . LEU B 1 184 ? 0.703 -22.312 0.281 1 98.31 184 LEU B N 1
ATOM 2845 C CA . LEU B 1 184 ? 0.967 -21.969 1.673 1 98.31 184 LEU B CA 1
ATOM 2846 C C . LEU B 1 184 ? -0.033 -22.656 2.602 1 98.31 184 LEU B C 1
ATOM 2848 O O . LEU B 1 184 ? -1.102 -23.078 2.162 1 98.31 184 LEU B O 1
ATOM 2852 N N . LYS B 1 185 ? 0.342 -22.703 3.852 1 98.38 185 LYS B N 1
ATOM 2853 C CA . LYS B 1 185 ? -0.517 -23.25 4.895 1 98.38 185 LYS B CA 1
ATOM 2854 C C . LYS B 1 185 ? -0.789 -22.219 5.984 1 98.38 185 LYS B C 1
ATOM 2856 O O . LYS B 1 185 ? 0.101 -21.453 6.355 1 98.38 185 LYS B O 1
ATOM 2861 N N . ARG B 1 186 ? -1.99 -22.312 6.441 1 97.88 186 ARG B N 1
ATOM 2862 C CA . ARG B 1 186 ? -2.344 -21.453 7.57 1 97.88 186 ARG B CA 1
ATOM 2863 C C . ARG B 1 186 ? -1.563 -21.844 8.82 1 97.88 186 ARG B C 1
ATOM 2865 O O . ARG B 1 186 ? -1.391 -23.016 9.109 1 97.88 186 ARG B O 1
ATOM 2872 N N . LYS B 1 187 ? -1.036 -20.844 9.461 1 94.56 187 LYS B N 1
AT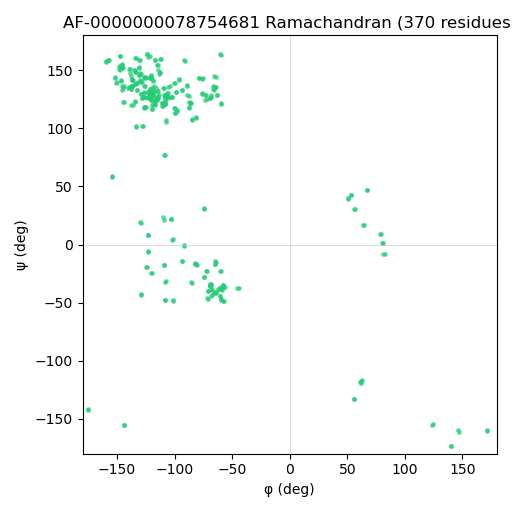OM 2873 C CA . LYS B 1 187 ? -0.282 -21.094 10.688 1 94.56 187 LYS B CA 1
ATOM 2874 C C . LYS B 1 187 ? -1.202 -21.109 11.906 1 94.56 187 LYS B C 1
ATOM 2876 O O . LYS B 1 187 ? -2.156 -20.328 11.977 1 94.56 187 LYS B O 1
#

pLDDT: mean 94.49, std 7.78, range [45.22, 99.0]